Protein AF-A0A063BDP6-F1 (afdb_monomer_lite)

pLDDT: mean 80.87, std 18.68, range [40.16, 98.44]

Radius of gyration: 21.71 Å; chains: 1; bounding box: 46×45×69 Å

Foldseek 3Di:
DQAPLNVLLVVLLVLLVVQLVCCLAPVARDPVSLVSLQVSLVVNCVSVVHDDPVQQVQLQVQLVVQLVVVVVCVVVVNDPNRVSSLSSSLSSLQGPVRSVVLVVQLVVVQVVQVVLLVVLCVVVVVDVVCCVVSVSSHCVSPGSSSNSSSVSSSCSSPPDPPCVVVVCVVVVVVVVVPDVVVVVVVVVVVVVVVVVVVVVVVCVVVVND

Secondary structure (DSSP, 8-state):
---HHHHHHHHHHHHHHHHHHHHHHHS---HHHHHHHHHHHHHHHHHTT---HHHHHHHHHHHHHHHHHHHHHHHTTSS-HHHHHHHHHHHHHHHHHHHHHHHHHHHHHHHHHHHHHHHHHHHHHH-HHHHHHHGGG-GGG---HHHHHHHHHHHHHH--TTHHHHHHHHHHHHHHH--HHHHHHHHHHHHHHHHHHHHHHHHHHTT--

Structure (mmCIF, N/CA/C/O backbone):
data_AF-A0A063BDP6-F1
#
_entry.id   AF-A0A063BDP6-F1
#
loop_
_atom_site.group_PDB
_atom_site.id
_atom_site.type_symbol
_atom_site.label_atom_id
_atom_site.label_alt_id
_atom_site.label_comp_id
_atom_site.label_asym_id
_atom_site.label_entity_id
_atom_site.label_seq_id
_atom_site.pdbx_PDB_ins_code
_atom_site.Cartn_x
_atom_site.Cartn_y
_atom_site.Cartn_z
_atom_site.occupancy
_atom_site.B_iso_or_equiv
_atom_site.auth_seq_id
_atom_site.auth_comp_id
_atom_site.auth_asym_id
_atom_site.auth_atom_id
_atom_site.pdbx_PDB_model_num
ATOM 1 N N . MET A 1 1 ? -6.719 7.926 -25.968 1.00 57.56 1 MET A N 1
ATOM 2 C CA . MET A 1 1 ? -7.031 6.496 -26.188 1.00 57.56 1 MET A CA 1
ATOM 3 C C . MET A 1 1 ? -6.454 5.730 -25.011 1.00 57.56 1 MET A C 1
ATOM 5 O O . MET A 1 1 ? -5.300 5.983 -24.699 1.00 57.56 1 MET A O 1
ATOM 9 N N . VAL A 1 2 ? -7.248 4.888 -24.343 1.00 75.19 2 VAL A N 1
ATOM 10 C CA . VAL A 1 2 ? -6.795 4.062 -23.206 1.00 75.19 2 VAL A CA 1
ATOM 11 C C . VAL A 1 2 ? -5.838 2.996 -23.739 1.00 75.19 2 VAL A C 1
ATOM 13 O O . VAL A 1 2 ? -6.204 2.273 -24.669 1.00 75.19 2 VAL A O 1
ATOM 16 N N . ASN A 1 3 ? -4.621 2.926 -23.206 1.00 86.12 3 ASN A N 1
ATOM 17 C CA . ASN A 1 3 ? -3.617 1.947 -23.628 1.00 86.12 3 ASN A CA 1
ATOM 18 C C . ASN A 1 3 ? -3.572 0.742 -22.660 1.00 86.12 3 ASN A C 1
ATOM 20 O O . ASN A 1 3 ? -4.281 0.694 -21.658 1.00 86.12 3 ASN A O 1
ATOM 24 N N . MET A 1 4 ? -2.766 -0.278 -22.969 1.00 88.31 4 MET A N 1
ATOM 25 C CA . MET A 1 4 ? -2.665 -1.488 -22.137 1.00 88.31 4 MET A CA 1
ATOM 26 C C . MET A 1 4 ? -2.210 -1.189 -20.697 1.00 88.31 4 MET A C 1
ATOM 28 O O . MET A 1 4 ? -2.684 -1.840 -19.768 1.00 88.31 4 MET A O 1
ATOM 32 N N . LEU A 1 5 ? -1.331 -0.202 -20.499 1.00 88.38 5 LEU A N 1
ATOM 33 C CA . LEU A 1 5 ? -0.833 0.179 -19.174 1.00 88.38 5 LEU A CA 1
ATOM 34 C C . LEU A 1 5 ? -1.949 0.739 -18.293 1.00 88.38 5 LEU A C 1
ATOM 36 O O . LEU A 1 5 ? -2.033 0.368 -17.123 1.00 88.38 5 LEU A O 1
ATOM 40 N N . ASP A 1 6 ? -2.845 1.549 -18.860 1.00 90.19 6 ASP A N 1
ATOM 41 C CA . ASP A 1 6 ? -3.995 2.095 -18.134 1.00 90.19 6 ASP A CA 1
ATOM 42 C C . ASP A 1 6 ? -4.880 0.972 -17.569 1.00 90.19 6 ASP A C 1
ATOM 44 O O . ASP A 1 6 ? -5.294 1.021 -16.410 1.00 90.19 6 ASP A O 1
ATOM 48 N N . TRP A 1 7 ? -5.117 -0.089 -18.351 1.00 94.19 7 TRP A N 1
ATOM 49 C CA . TRP A 1 7 ? -5.888 -1.251 -17.898 1.00 94.19 7 TRP A CA 1
ATOM 50 C C . TRP A 1 7 ? -5.197 -2.018 -16.772 1.00 94.19 7 TRP A C 1
ATOM 52 O O . TRP A 1 7 ? -5.855 -2.403 -15.803 1.00 94.19 7 TRP A O 1
ATOM 62 N N . VAL A 1 8 ? -3.878 -2.217 -16.861 1.00 94.81 8 VAL A N 1
ATOM 63 C CA . VAL A 1 8 ? -3.111 -2.876 -15.790 1.00 94.81 8 VAL A CA 1
ATOM 64 C C . VAL A 1 8 ? -3.124 -2.026 -14.516 1.00 94.81 8 VAL A C 1
ATOM 66 O O . VAL A 1 8 ? -3.345 -2.561 -13.428 1.00 94.81 8 VAL A O 1
ATOM 69 N N . ASN A 1 9 ? -2.966 -0.707 -14.639 1.00 93.31 9 ASN A N 1
ATOM 70 C CA . ASN A 1 9 ? -2.986 0.224 -13.511 1.00 93.31 9 ASN A CA 1
ATOM 71 C C . ASN A 1 9 ? -4.366 0.276 -12.836 1.00 93.31 9 ASN A C 1
ATOM 73 O O . ASN A 1 9 ? -4.462 0.267 -11.604 1.00 93.31 9 ASN A O 1
ATOM 77 N N . LEU A 1 10 ? -5.449 0.263 -13.619 1.00 95.00 10 LEU A N 1
ATOM 78 C CA . LEU A 1 10 ? -6.817 0.166 -13.101 1.00 95.00 10 LEU A CA 1
ATOM 79 C C . LEU A 1 10 ? -7.059 -1.166 -12.383 1.00 95.00 10 LEU A C 1
ATOM 81 O O . LEU A 1 10 ? -7.606 -1.170 -11.279 1.00 95.00 10 LEU A O 1
ATOM 85 N N . ALA A 1 11 ? -6.604 -2.285 -12.955 1.00 97.12 11 ALA A N 1
ATOM 86 C CA . ALA A 1 11 ? -6.705 -3.594 -12.315 1.00 97.12 11 ALA A CA 1
ATOM 87 C C . ALA A 1 11 ? -5.927 -3.636 -10.987 1.00 97.12 11 ALA A C 1
ATOM 89 O O . ALA A 1 11 ? -6.466 -4.077 -9.969 1.00 97.12 11 ALA A O 1
ATOM 90 N N . ALA A 1 12 ? -4.698 -3.110 -10.965 1.00 97.50 12 ALA A N 1
ATOM 91 C CA . ALA A 1 12 ? -3.880 -3.015 -9.756 1.00 97.50 12 ALA A CA 1
ATOM 92 C C . ALA A 1 12 ? -4.557 -2.146 -8.685 1.00 97.50 12 ALA A C 1
ATOM 94 O O . ALA A 1 12 ? -4.637 -2.543 -7.521 1.00 97.50 12 ALA A O 1
ATOM 95 N N . SER A 1 13 ? -5.130 -1.010 -9.089 1.00 96.69 13 SER A N 1
ATOM 96 C CA . SER A 1 13 ? -5.903 -0.127 -8.206 1.00 96.69 13 SER A CA 1
ATOM 97 C C . SER A 1 13 ? -7.125 -0.839 -7.620 1.00 96.69 13 SER A C 1
ATOM 99 O O . SER A 1 13 ? -7.381 -0.739 -6.421 1.00 96.69 13 SER A O 1
ATOM 101 N N . GLY A 1 14 ? -7.845 -1.621 -8.429 1.00 97.19 14 GLY A N 1
ATOM 102 C CA . GLY A 1 14 ? -8.973 -2.433 -7.968 1.00 97.19 14 GLY A CA 1
ATOM 103 C C . GLY A 1 14 ? -8.564 -3.472 -6.920 1.00 97.19 14 GLY A C 1
ATOM 104 O O . GLY A 1 14 ? -9.231 -3.611 -5.892 1.00 97.19 14 GLY A O 1
ATOM 105 N N . VAL A 1 15 ? -7.429 -4.149 -7.126 1.00 98.31 15 VAL A N 1
ATOM 106 C CA . VAL A 1 15 ? -6.862 -5.091 -6.145 1.00 98.31 15 VAL A CA 1
ATOM 107 C C . VAL A 1 15 ? -6.484 -4.374 -4.846 1.00 98.31 15 VAL A C 1
ATOM 109 O O . VAL A 1 15 ? -6.805 -4.871 -3.767 1.00 98.31 15 VAL A O 1
ATOM 112 N N . LEU A 1 16 ? -5.853 -3.198 -4.928 1.00 98.19 16 LEU A N 1
ATOM 113 C CA . LEU A 1 16 ? -5.481 -2.386 -3.763 1.00 98.19 16 LEU A CA 1
ATOM 114 C C . LEU A 1 16 ? -6.708 -1.928 -2.963 1.00 98.19 16 LEU A C 1
ATOM 116 O O . LEU A 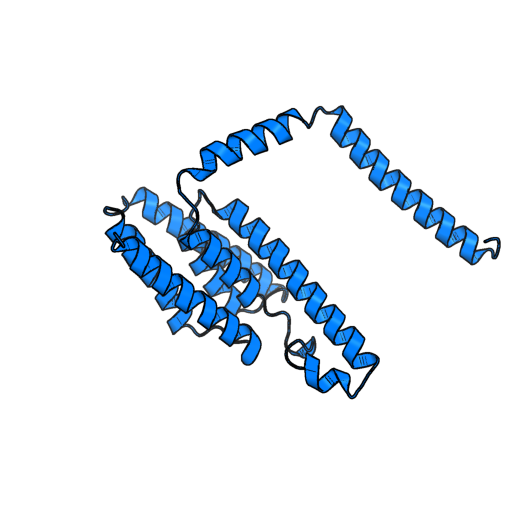1 16 ? -6.720 -2.058 -1.739 1.00 98.19 16 LEU A O 1
ATOM 120 N N . VAL A 1 17 ? -7.766 -1.468 -3.637 1.00 98.06 17 VAL A N 1
ATOM 121 C CA . VAL A 1 17 ? -9.042 -1.119 -2.989 1.00 98.06 17 VAL A CA 1
ATOM 122 C C . VAL A 1 17 ? -9.640 -2.339 -2.294 1.00 98.06 17 VAL A C 1
ATOM 124 O O . VAL A 1 17 ? -10.039 -2.260 -1.132 1.00 98.06 17 VAL A O 1
ATOM 127 N N . ALA A 1 18 ? -9.663 -3.491 -2.964 1.00 97.94 18 ALA A N 1
ATOM 128 C CA . ALA A 1 18 ? -10.196 -4.714 -2.380 1.00 97.94 18 ALA A CA 1
ATOM 129 C C . ALA A 1 18 ? -9.363 -5.193 -1.169 1.00 97.94 18 ALA A C 1
ATOM 131 O O . ALA A 1 18 ? -9.932 -5.656 -0.179 1.00 97.94 18 ALA A O 1
ATOM 132 N N . LEU A 1 19 ? -8.035 -5.025 -1.200 1.00 97.94 19 LEU A N 1
ATOM 133 C CA . LEU A 1 19 ? -7.148 -5.279 -0.059 1.00 97.94 19 LEU A CA 1
ATOM 134 C C . LEU A 1 19 ? -7.431 -4.324 1.109 1.00 97.94 19 LEU A C 1
ATOM 136 O O . LEU A 1 19 ? -7.559 -4.792 2.238 1.00 97.94 19 LEU A O 1
ATOM 140 N N . ALA A 1 20 ? -7.601 -3.023 0.850 1.00 96.56 20 ALA A N 1
ATOM 141 C CA . ALA A 1 20 ? -7.958 -2.037 1.875 1.00 96.56 20 ALA A CA 1
ATOM 142 C C . ALA A 1 20 ? -9.313 -2.359 2.529 1.00 96.56 20 ALA A C 1
ATOM 144 O O . ALA A 1 20 ? -9.452 -2.322 3.752 1.00 96.56 20 ALA A O 1
ATOM 145 N N . VAL A 1 21 ? -10.312 -2.745 1.728 1.00 96.06 21 VAL A N 1
ATOM 146 C CA . VAL A 1 21 ? -11.628 -3.173 2.230 1.00 96.06 21 VAL A CA 1
ATOM 147 C C . VAL A 1 21 ? -11.515 -4.453 3.061 1.00 96.06 21 VAL A C 1
ATOM 149 O O . VAL A 1 21 ? -12.141 -4.552 4.119 1.00 96.06 21 VAL A O 1
ATOM 152 N N . SER A 1 22 ? -10.718 -5.428 2.614 1.00 95.19 22 SER A N 1
ATOM 153 C CA . SER A 1 22 ? -10.461 -6.665 3.361 1.00 95.19 22 SER A CA 1
ATOM 154 C C . SER A 1 22 ? -9.790 -6.378 4.706 1.00 95.19 22 SER A C 1
ATOM 156 O O . SER A 1 22 ? -10.196 -6.925 5.734 1.00 95.19 22 SER A O 1
ATOM 158 N N . ASP A 1 23 ? -8.819 -5.468 4.730 1.00 94.69 23 ASP A N 1
ATOM 159 C CA . ASP A 1 23 ? -8.143 -5.060 5.957 1.00 94.69 23 ASP A CA 1
ATOM 160 C C . ASP A 1 23 ? -9.122 -4.421 6.954 1.00 94.69 23 ASP A C 1
ATOM 162 O O . ASP A 1 23 ? -9.251 -4.881 8.090 1.00 94.69 23 ASP A O 1
ATOM 166 N N . LEU A 1 24 ? -9.939 -3.464 6.503 1.00 92.19 24 LEU A N 1
ATOM 167 C CA . LEU A 1 24 ? -10.956 -2.826 7.346 1.00 92.19 24 LEU A CA 1
ATOM 168 C C . LEU A 1 24 ? -11.983 -3.822 7.905 1.00 92.19 24 LEU A C 1
ATOM 170 O O . LEU A 1 24 ? -12.330 -3.757 9.088 1.00 92.19 24 LEU A O 1
ATOM 174 N N . ARG A 1 25 ? -12.468 -4.756 7.076 1.00 92.00 25 ARG A N 1
ATOM 175 C CA . ARG A 1 25 ? -13.566 -5.668 7.446 1.00 92.00 25 ARG A CA 1
ATOM 176 C C . ARG A 1 25 ? -13.110 -6.859 8.275 1.00 92.00 25 ARG A C 1
ATOM 178 O O . ARG A 1 25 ? -13.730 -7.158 9.297 1.00 92.00 25 ARG A O 1
ATOM 185 N N . VAL A 1 26 ? -12.060 -7.547 7.834 1.00 91.94 26 VAL A N 1
ATOM 186 C CA . VAL A 1 26 ? -11.655 -8.856 8.375 1.00 91.94 26 VAL A CA 1
ATOM 187 C C . VAL A 1 26 ? -10.231 -8.884 8.921 1.00 91.94 26 VAL A C 1
ATOM 189 O O . VAL A 1 26 ? -9.838 -9.911 9.468 1.00 91.94 26 VAL A O 1
ATOM 192 N N . ARG A 1 27 ? -9.470 -7.779 8.829 1.00 89.19 27 ARG A N 1
ATOM 193 C CA . ARG A 1 27 ? -8.085 -7.672 9.338 1.00 89.19 27 ARG A CA 1
ATOM 194 C C . ARG A 1 27 ? -7.169 -8.746 8.770 1.00 89.19 27 ARG A C 1
ATOM 196 O O . ARG A 1 27 ? -6.327 -9.331 9.449 1.00 89.19 27 ARG A O 1
ATOM 203 N N . ARG A 1 28 ? -7.403 -9.062 7.499 1.00 91.62 28 ARG A N 1
ATOM 204 C CA . ARG A 1 28 ? -6.656 -10.060 6.748 1.00 91.62 28 ARG A CA 1
ATOM 205 C C . ARG A 1 28 ? -6.418 -9.533 5.351 1.00 91.62 28 ARG A C 1
ATOM 207 O O . ARG A 1 28 ? -7.332 -9.037 4.698 1.00 91.62 28 ARG A O 1
ATOM 214 N N . LEU A 1 29 ? -5.195 -9.722 4.884 1.00 94.25 29 LEU A N 1
ATOM 215 C CA . LEU A 1 29 ? -4.790 -9.457 3.511 1.00 94.25 29 LEU A CA 1
ATOM 216 C C . LEU A 1 29 ? -4.637 -10.817 2.815 1.00 94.25 29 LEU A C 1
ATOM 218 O O . LEU A 1 29 ? -3.735 -11.565 3.191 1.00 94.25 29 LEU A O 1
ATOM 222 N N . PRO A 1 30 ? -5.510 -11.221 1.876 1.00 96.25 30 PRO A N 1
ATOM 223 C CA . PRO A 1 30 ? -5.413 -12.534 1.234 1.00 96.25 30 PRO A CA 1
ATOM 224 C C . PRO A 1 30 ? -4.138 -12.680 0.392 1.00 96.25 30 PRO A C 1
ATOM 226 O O . PRO A 1 30 ? -3.806 -11.794 -0.394 1.00 96.25 30 PRO A O 1
ATOM 229 N N . ASN A 1 31 ? -3.433 -13.815 0.515 1.00 97.06 31 ASN A N 1
ATOM 230 C CA . ASN A 1 31 ? -2.190 -14.068 -0.236 1.00 97.06 31 ASN A CA 1
ATOM 231 C C . ASN A 1 31 ? -2.404 -13.961 -1.748 1.00 97.06 31 ASN A C 1
ATOM 233 O O . ASN A 1 31 ? -1.589 -13.353 -2.430 1.00 97.06 31 ASN A O 1
ATOM 237 N N . ALA A 1 32 ? -3.520 -14.500 -2.250 1.00 97.38 32 ALA A N 1
ATOM 238 C CA . ALA A 1 32 ? -3.850 -14.475 -3.671 1.00 97.38 32 ALA A CA 1
ATOM 239 C C . ALA A 1 32 ? -3.959 -13.044 -4.221 1.00 97.38 32 ALA A C 1
ATOM 241 O O . ALA A 1 32 ? -3.454 -12.762 -5.301 1.00 97.38 32 ALA A O 1
ATOM 242 N N . MET A 1 33 ? -4.552 -12.118 -3.463 1.00 97.62 33 MET A N 1
ATOM 243 C CA . MET A 1 33 ? -4.704 -10.723 -3.891 1.00 97.62 33 MET A CA 1
ATOM 244 C C . MET A 1 33 ? -3.365 -9.981 -3.887 1.00 97.62 33 MET A C 1
ATOM 246 O O . MET A 1 33 ? -3.050 -9.275 -4.840 1.00 97.62 33 MET A O 1
ATOM 250 N N . VAL A 1 34 ? -2.537 -10.191 -2.859 1.00 98.06 34 VAL A N 1
ATOM 251 C CA . VAL A 1 34 ? -1.185 -9.608 -2.811 1.00 98.06 34 VAL A CA 1
ATOM 252 C C . VAL A 1 34 ? -0.299 -10.174 -3.929 1.00 98.06 34 VAL A C 1
ATOM 254 O O . VAL A 1 34 ? 0.420 -9.423 -4.583 1.00 98.06 34 VAL A O 1
ATOM 257 N N . ALA A 1 35 ? -0.392 -11.477 -4.208 1.00 97.94 35 ALA A N 1
ATOM 258 C CA . ALA A 1 35 ? 0.305 -12.104 -5.330 1.00 97.94 35 ALA A CA 1
ATOM 259 C C . ALA A 1 35 ? -0.188 -11.564 -6.681 1.00 97.94 35 ALA A C 1
ATOM 261 O O . ALA A 1 35 ? 0.624 -11.273 -7.553 1.00 97.94 35 ALA A O 1
ATOM 262 N N . THR A 1 36 ? -1.501 -11.355 -6.833 1.00 98.25 36 THR A N 1
ATOM 263 C CA . THR A 1 36 ? -2.086 -10.738 -8.035 1.00 98.25 36 THR A CA 1
ATOM 264 C C . THR A 1 36 ? -1.510 -9.342 -8.263 1.00 98.25 36 THR A C 1
ATOM 266 O O . THR A 1 36 ? -1.119 -9.028 -9.382 1.00 98.25 36 THR A O 1
ATOM 269 N N . LEU A 1 37 ? -1.377 -8.524 -7.212 1.00 98.44 37 LEU A N 1
ATOM 270 C CA . LEU A 1 37 ? -0.749 -7.205 -7.313 1.00 98.44 37 LEU A CA 1
ATOM 271 C C . LEU A 1 37 ? 0.703 -7.291 -7.818 1.00 98.44 37 LEU A C 1
ATOM 273 O O . LEU A 1 37 ? 1.098 -6.495 -8.667 1.00 98.44 37 LEU A O 1
ATOM 277 N N . ALA A 1 38 ? 1.487 -8.259 -7.338 1.00 97.75 38 ALA A N 1
ATOM 278 C CA . ALA A 1 38 ? 2.859 -8.469 -7.808 1.00 97.75 38 ALA A CA 1
ATOM 279 C C . ALA A 1 38 ? 2.917 -8.963 -9.267 1.00 97.75 38 ALA A C 1
ATOM 281 O O . ALA A 1 38 ? 3.752 -8.502 -10.042 1.00 97.75 38 ALA A O 1
ATOM 282 N N . VAL A 1 39 ? 2.005 -9.853 -9.671 1.00 97.94 39 VAL A N 1
ATOM 283 C CA . VAL A 1 39 ? 1.886 -10.313 -11.067 1.00 97.94 39 VAL A CA 1
ATOM 284 C C . VAL A 1 39 ? 1.530 -9.150 -11.992 1.00 97.94 39 VAL A C 1
ATOM 286 O O . VAL A 1 39 ? 2.146 -8.999 -13.045 1.00 97.94 39 VAL A O 1
ATOM 289 N N . LEU A 1 40 ? 0.600 -8.282 -11.583 1.00 9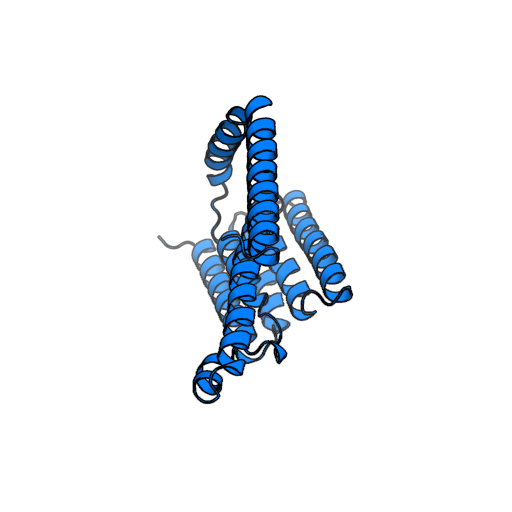7.62 40 LEU A N 1
ATOM 290 C CA . LEU A 1 40 ? 0.221 -7.096 -12.353 1.00 97.62 40 LEU A CA 1
ATOM 291 C C . LEU A 1 40 ? 1.399 -6.135 -12.568 1.00 97.62 40 LEU A C 1
ATOM 293 O O . LEU A 1 40 ? 1.480 -5.544 -13.640 1.00 97.62 40 LEU A O 1
ATOM 297 N N . TYR A 1 41 ? 2.348 -6.031 -11.628 1.00 96.25 41 TYR A N 1
ATOM 298 C CA . TYR A 1 41 ? 3.591 -5.288 -11.875 1.00 96.25 41 TYR A CA 1
ATOM 299 C C . TYR A 1 41 ? 4.403 -5.911 -13.020 1.00 96.25 41 TYR A C 1
ATOM 301 O O . TYR A 1 41 ? 4.898 -5.193 -13.883 1.00 96.25 41 TYR A O 1
ATOM 309 N N . GLY A 1 42 ? 4.509 -7.242 -13.071 1.00 94.31 42 GLY A N 1
ATOM 310 C CA . GLY A 1 42 ? 5.177 -7.936 -14.175 1.00 94.31 42 GLY A CA 1
ATOM 311 C C . GLY A 1 42 ? 4.524 -7.639 -15.529 1.00 94.31 42 GLY A C 1
ATOM 312 O O . GLY A 1 42 ? 5.222 -7.340 -16.497 1.00 94.31 42 GLY A O 1
ATOM 313 N N . LEU A 1 43 ? 3.186 -7.638 -15.584 1.00 94.81 43 LEU A N 1
ATOM 314 C CA . LEU A 1 43 ? 2.439 -7.249 -16.785 1.00 94.81 43 LEU A CA 1
ATOM 315 C C . LEU A 1 43 ? 2.668 -5.776 -17.144 1.00 94.81 43 LEU A C 1
ATOM 317 O O . LEU A 1 43 ? 2.846 -5.466 -18.320 1.00 94.81 43 LEU A O 1
ATOM 321 N N . HIS A 1 44 ? 2.699 -4.882 -16.152 1.00 93.31 44 HIS A N 1
ATOM 322 C CA . HIS A 1 44 ? 3.001 -3.464 -16.346 1.00 93.31 44 HIS A CA 1
ATOM 323 C C . HIS A 1 44 ? 4.409 -3.279 -16.934 1.00 93.31 44 HIS A C 1
ATOM 325 O O . HIS A 1 44 ? 4.569 -2.629 -17.963 1.00 93.31 44 HIS A O 1
ATOM 331 N N . ALA A 1 45 ? 5.426 -3.906 -16.338 1.00 92.06 45 ALA A N 1
ATOM 332 C CA . ALA A 1 45 ? 6.814 -3.825 -16.793 1.00 92.06 45 ALA A CA 1
ATOM 333 C C . ALA A 1 45 ? 7.014 -4.411 -18.202 1.00 92.06 45 ALA A C 1
ATOM 335 O O . ALA A 1 45 ? 7.837 -3.911 -18.971 1.00 92.06 45 ALA A O 1
ATOM 336 N N . PHE A 1 46 ? 6.257 -5.453 -18.555 1.00 90.88 46 PHE A N 1
ATOM 337 C CA . PHE A 1 46 ? 6.236 -6.003 -19.908 1.00 90.88 46 PHE A CA 1
ATOM 338 C C . PHE A 1 46 ? 5.575 -5.036 -20.901 1.00 90.88 46 PHE A C 1
ATOM 340 O O . PHE A 1 46 ? 6.174 -4.695 -21.920 1.00 90.88 46 PHE A O 1
ATOM 347 N N . ALA A 1 47 ? 4.378 -4.537 -20.578 1.00 89.38 47 ALA A N 1
ATOM 348 C CA . ALA A 1 47 ? 3.624 -3.608 -21.422 1.00 89.38 47 ALA A CA 1
ATOM 349 C C . ALA A 1 47 ? 4.334 -2.256 -21.621 1.00 89.38 47 ALA A C 1
ATOM 351 O O . ALA A 1 47 ? 4.142 -1.612 -22.649 1.00 89.38 47 ALA A O 1
ATOM 352 N N . ALA A 1 48 ? 5.192 -1.849 -20.681 1.00 87.25 48 ALA A N 1
ATOM 353 C CA . ALA A 1 48 ? 6.010 -0.638 -20.761 1.00 87.25 48 ALA A CA 1
ATOM 354 C C . ALA A 1 48 ? 7.212 -0.751 -21.728 1.00 87.25 48 ALA A C 1
ATOM 356 O O . ALA A 1 48 ? 8.076 0.123 -21.734 1.00 87.25 48 ALA A O 1
ATOM 357 N N . GLY A 1 49 ? 7.283 -1.810 -22.544 1.00 82.06 49 GLY A N 1
ATOM 358 C CA . GLY A 1 49 ? 8.357 -2.031 -23.519 1.00 82.06 49 GLY A CA 1
ATOM 359 C C . GLY A 1 49 ? 9.427 -3.025 -23.065 1.00 82.06 49 GLY A C 1
ATOM 360 O O . GLY A 1 49 ? 10.502 -3.062 -23.654 1.00 82.06 49 GLY A O 1
ATOM 361 N N . GLY A 1 50 ? 9.133 -3.833 -22.039 1.00 73.00 50 GLY A N 1
ATOM 362 C CA . GLY A 1 50 ? 10.049 -4.828 -21.490 1.00 73.00 50 GLY A CA 1
ATOM 363 C C . GLY A 1 50 ? 11.170 -4.187 -20.675 1.00 73.00 50 GLY A C 1
ATOM 364 O O . GLY A 1 50 ? 12.203 -3.784 -21.206 1.00 73.00 50 GLY A O 1
ATOM 365 N N . ALA A 1 51 ? 10.989 -4.111 -19.355 1.00 74.75 51 ALA A N 1
ATOM 366 C CA . ALA A 1 51 ? 12.051 -3.655 -18.464 1.00 74.75 51 ALA A CA 1
ATOM 367 C C . ALA A 1 51 ? 13.308 -4.533 -18.616 1.00 74.75 51 ALA A C 1
ATOM 369 O O . ALA A 1 51 ? 13.238 -5.761 -18.554 1.00 74.75 51 ALA A O 1
ATOM 370 N N . ASN A 1 52 ? 14.474 -3.902 -18.782 1.00 86.75 52 ASN A N 1
ATOM 371 C CA . ASN A 1 52 ? 15.742 -4.627 -18.786 1.00 86.75 52 ASN A CA 1
ATOM 372 C C . ASN A 1 52 ? 15.978 -5.329 -17.429 1.00 86.75 52 ASN A C 1
ATOM 374 O O . ASN A 1 52 ? 15.407 -4.953 -16.398 1.00 86.75 52 ASN A O 1
ATOM 378 N N . ALA A 1 53 ? 16.842 -6.350 -17.421 1.00 88.44 53 ALA A N 1
ATOM 379 C CA . ALA A 1 53 ? 17.106 -7.156 -16.226 1.00 88.44 53 ALA A CA 1
ATOM 380 C C . ALA A 1 53 ? 17.566 -6.310 -15.023 1.00 88.44 53 ALA A C 1
ATOM 382 O O . ALA A 1 53 ? 17.186 -6.590 -13.887 1.00 88.44 53 ALA A O 1
ATOM 383 N N . HIS A 1 54 ? 18.326 -5.240 -15.273 1.00 87.38 54 HIS A N 1
ATOM 384 C CA . HIS A 1 54 ? 18.786 -4.325 -14.234 1.00 87.38 54 HIS A CA 1
ATOM 385 C C . HIS A 1 54 ? 17.614 -3.601 -13.549 1.00 87.38 54 HIS A C 1
ATOM 387 O O . HIS A 1 54 ? 17.504 -3.641 -12.324 1.00 87.38 54 HIS A O 1
ATOM 393 N N . THR A 1 55 ? 16.693 -3.007 -14.310 1.00 88.62 55 THR A N 1
ATOM 394 C CA . THR A 1 55 ? 15.499 -2.336 -13.775 1.00 88.62 55 THR A CA 1
ATOM 395 C C . THR A 1 55 ? 14.637 -3.305 -12.973 1.00 88.62 55 THR A C 1
ATOM 397 O O . THR A 1 55 ? 14.259 -2.996 -11.843 1.00 88.62 55 THR A O 1
ATOM 400 N N . LEU A 1 56 ? 14.385 -4.506 -13.503 1.00 91.19 56 LEU A N 1
ATOM 401 C CA . LEU A 1 56 ? 13.591 -5.509 -12.794 1.00 91.19 56 LEU A CA 1
ATOM 402 C C . LEU A 1 56 ? 14.258 -5.928 -11.473 1.00 91.19 56 LEU A C 1
ATOM 404 O O . LEU A 1 56 ? 13.590 -6.023 -10.443 1.00 91.19 56 LEU A O 1
ATOM 408 N N . SER A 1 57 ? 15.584 -6.110 -11.482 1.00 93.44 57 SER A N 1
ATOM 409 C CA . SER A 1 57 ? 16.352 -6.450 -10.280 1.00 93.44 57 SER A CA 1
ATOM 410 C C . SER A 1 57 ? 16.325 -5.337 -9.227 1.00 93.44 57 SER A C 1
ATOM 412 O O . SER A 1 57 ? 16.209 -5.629 -8.039 1.00 93.44 57 SER A O 1
ATOM 414 N N . ALA A 1 58 ? 16.338 -4.066 -9.641 1.00 93.31 58 ALA A N 1
ATOM 415 C CA . ALA A 1 58 ? 16.261 -2.930 -8.727 1.00 93.31 58 ALA A CA 1
ATOM 416 C C . ALA A 1 58 ? 14.883 -2.833 -8.048 1.00 93.31 58 ALA A C 1
ATOM 418 O O . ALA A 1 58 ? 14.798 -2.591 -6.844 1.00 93.31 58 ALA A O 1
ATOM 419 N N . HIS A 1 59 ? 13.799 -3.075 -8.789 1.00 94.94 59 HIS A N 1
ATOM 420 C CA . HIS A 1 59 ? 12.453 -3.142 -8.213 1.00 94.94 59 HIS A CA 1
ATOM 421 C C . HIS A 1 59 ? 12.289 -4.346 -7.277 1.00 94.94 59 HIS A C 1
ATOM 423 O O . HIS A 1 59 ? 11.742 -4.208 -6.181 1.00 94.94 59 HIS A O 1
ATOM 429 N N . ALA A 1 60 ? 12.821 -5.511 -7.657 1.00 96.75 60 ALA A N 1
ATOM 430 C CA . ALA A 1 60 ? 12.835 -6.688 -6.792 1.00 96.75 60 ALA A CA 1
ATOM 431 C C . ALA A 1 60 ? 13.642 -6.444 -5.503 1.00 96.75 60 ALA A C 1
ATOM 433 O O . ALA A 1 60 ? 13.190 -6.811 -4.419 1.00 96.75 60 ALA A O 1
ATOM 434 N N . ALA A 1 61 ? 14.791 -5.767 -5.590 1.00 97.06 61 ALA A N 1
ATOM 435 C CA . ALA A 1 61 ? 15.585 -5.386 -4.424 1.00 97.06 61 ALA A CA 1
ATOM 436 C C . ALA A 1 61 ? 14.800 -4.461 -3.481 1.00 97.06 61 ALA A C 1
ATOM 438 O O . ALA A 1 61 ? 14.824 -4.669 -2.268 1.00 97.06 61 ALA A O 1
ATOM 439 N N . MET A 1 62 ? 14.041 -3.499 -4.020 1.00 97.38 62 MET A N 1
ATOM 440 C CA . MET A 1 62 ? 13.168 -2.647 -3.205 1.00 97.38 62 MET A CA 1
ATOM 441 C C . MET A 1 62 ? 12.038 -3.423 -2.532 1.00 97.38 62 MET A C 1
ATOM 443 O O . MET A 1 62 ? 11.757 -3.188 -1.355 1.00 97.38 62 MET A O 1
ATOM 447 N N . ALA A 1 63 ? 11.428 -4.376 -3.238 1.00 98.12 63 ALA A N 1
ATOM 448 C CA . ALA A 1 63 ? 10.420 -5.268 -2.672 1.00 98.12 63 ALA A CA 1
ATOM 449 C C . ALA A 1 63 ? 10.983 -6.081 -1.494 1.00 98.12 63 ALA A C 1
ATOM 451 O O . ALA A 1 63 ? 10.365 -6.146 -0.430 1.00 98.12 63 ALA A O 1
ATOM 452 N N . VAL A 1 64 ? 12.180 -6.655 -1.661 1.00 98.44 64 VAL A N 1
ATOM 453 C CA . VAL A 1 64 ? 12.871 -7.420 -0.612 1.00 98.44 64 VAL A CA 1
ATOM 454 C C . VAL A 1 64 ? 13.238 -6.523 0.567 1.00 98.44 64 VAL A C 1
ATOM 456 O O . VAL A 1 64 ? 12.928 -6.874 1.701 1.00 98.44 64 VAL A O 1
ATOM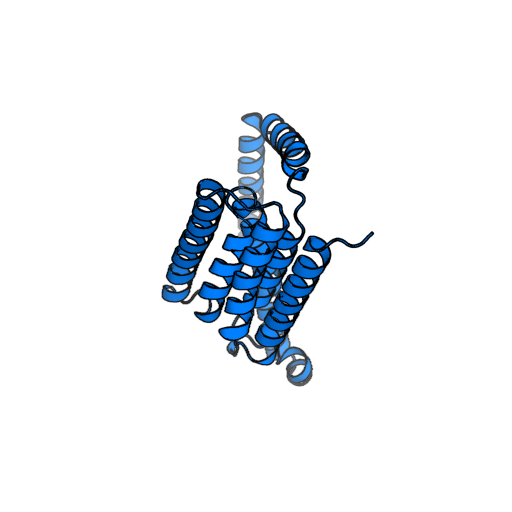 459 N N . ALA A 1 65 ? 13.839 -5.355 0.328 1.00 97.62 65 ALA A N 1
ATOM 460 C CA . ALA A 1 65 ? 14.230 -4.427 1.388 1.00 97.62 65 ALA A CA 1
ATOM 461 C C . ALA A 1 65 ? 13.024 -3.973 2.225 1.00 97.62 65 ALA A C 1
ATOM 463 O O . ALA A 1 65 ? 13.063 -4.024 3.456 1.00 97.62 65 ALA A O 1
ATOM 464 N N . ALA A 1 66 ? 11.923 -3.598 1.567 1.00 97.50 66 ALA A N 1
ATOM 465 C CA . ALA A 1 66 ? 10.694 -3.217 2.252 1.00 97.50 66 ALA A CA 1
ATOM 466 C C . ALA A 1 66 ? 10.052 -4.394 2.996 1.00 97.50 66 ALA A C 1
ATOM 468 O O . ALA A 1 66 ? 9.597 -4.224 4.126 1.00 97.50 66 ALA A O 1
ATOM 469 N N . GLY A 1 67 ? 10.054 -5.589 2.398 1.00 97.62 67 GLY A N 1
ATOM 470 C CA . GLY A 1 67 ? 9.580 -6.812 3.041 1.00 97.62 67 GLY A CA 1
ATOM 471 C C . GLY A 1 67 ? 10.391 -7.169 4.288 1.00 97.62 67 GLY A C 1
ATOM 472 O O . GLY A 1 67 ? 9.806 -7.497 5.315 1.00 97.62 67 GLY A O 1
ATOM 473 N N . VAL A 1 68 ? 11.721 -7.047 4.243 1.00 98.00 68 VAL A N 1
ATOM 474 C CA . VAL A 1 68 ? 12.599 -7.272 5.403 1.00 98.00 68 VAL A CA 1
ATOM 475 C C . VAL A 1 68 ? 12.313 -6.251 6.499 1.00 98.00 68 VAL A C 1
ATOM 477 O O . VAL A 1 68 ? 12.101 -6.645 7.644 1.00 98.00 68 VAL A O 1
ATOM 480 N N . LEU A 1 69 ? 12.244 -4.960 6.161 1.00 94.25 69 LEU A N 1
ATOM 481 C CA . LEU A 1 69 ? 11.927 -3.916 7.135 1.00 94.25 69 LEU A CA 1
ATOM 482 C C . LEU A 1 69 ? 10.558 -4.158 7.782 1.00 94.25 69 LEU A C 1
ATOM 484 O O . LEU A 1 69 ? 10.445 -4.169 9.005 1.00 94.25 69 LEU A O 1
ATOM 488 N N . ALA A 1 70 ? 9.530 -4.432 6.979 1.00 94.50 70 ALA A N 1
ATOM 489 C CA . ALA A 1 70 ? 8.199 -4.745 7.482 1.00 94.50 70 ALA A CA 1
ATOM 490 C C . ALA A 1 70 ? 8.194 -6.027 8.336 1.00 94.50 70 ALA A C 1
ATOM 492 O O . ALA A 1 70 ? 7.550 -6.067 9.381 1.00 94.50 70 ALA A O 1
ATOM 493 N N . ALA A 1 71 ? 8.950 -7.063 7.963 1.00 95.88 71 ALA A N 1
ATOM 494 C CA . ALA A 1 71 ? 9.077 -8.283 8.760 1.00 95.88 71 ALA A CA 1
ATOM 495 C C . ALA A 1 71 ? 9.740 -8.024 10.123 1.00 95.88 71 ALA A C 1
ATOM 497 O O . ALA A 1 71 ? 9.337 -8.630 11.117 1.00 95.88 71 ALA A O 1
ATOM 498 N N . LEU A 1 72 ? 10.724 -7.120 10.190 1.00 94.56 72 LEU A N 1
ATOM 499 C CA . LEU A 1 72 ? 11.321 -6.680 11.454 1.00 94.56 72 LEU A CA 1
ATOM 500 C C . LEU A 1 72 ? 10.286 -5.950 12.318 1.00 94.56 72 LEU A C 1
ATOM 502 O O . LEU A 1 72 ? 10.123 -6.295 13.485 1.00 94.56 72 LEU A O 1
ATOM 506 N N . LEU A 1 73 ? 9.522 -5.022 11.738 1.00 86.94 73 LEU A N 1
ATOM 507 C CA . LEU A 1 73 ? 8.439 -4.326 12.444 1.00 86.94 73 LEU A CA 1
ATOM 508 C C . LEU A 1 73 ? 7.350 -5.293 12.940 1.00 86.94 73 LEU A C 1
ATOM 510 O O . LEU A 1 73 ? 6.854 -5.146 14.056 1.00 86.94 73 LEU A O 1
ATOM 514 N N . ALA A 1 74 ? 7.013 -6.316 12.151 1.00 88.94 74 ALA A N 1
ATOM 515 C CA . ALA A 1 74 ? 6.062 -7.352 12.545 1.00 88.94 74 ALA A CA 1
ATOM 516 C C . ALA A 1 74 ? 6.602 -8.221 13.691 1.00 88.94 74 ALA A C 1
ATOM 518 O O . ALA A 1 74 ? 5.859 -8.562 14.609 1.00 88.94 74 ALA A O 1
ATOM 519 N N . ARG A 1 75 ? 7.906 -8.531 13.690 1.00 88.94 75 ARG A N 1
ATOM 520 C CA . ARG A 1 75 ? 8.574 -9.225 14.805 1.00 88.94 75 ARG A CA 1
ATOM 521 C C . ARG A 1 75 ? 8.596 -8.405 16.094 1.00 88.94 75 ARG A C 1
ATOM 523 O O . ARG A 1 75 ? 8.527 -8.991 17.167 1.00 88.94 75 ARG A O 1
ATOM 530 N N . LEU A 1 76 ? 8.661 -7.079 15.988 1.00 84.56 76 LEU A N 1
ATOM 531 C CA . LEU A 1 76 ? 8.536 -6.156 17.122 1.00 84.56 76 LEU A CA 1
ATOM 532 C C . LEU A 1 76 ? 7.079 -5.959 17.581 1.00 84.56 76 LEU A C 1
ATOM 534 O O . LEU A 1 76 ? 6.839 -5.257 18.560 1.00 84.56 76 LEU A O 1
ATOM 538 N N . GLY A 1 77 ? 6.103 -6.554 16.885 1.00 79.25 77 GLY A N 1
ATOM 539 C CA . GLY A 1 77 ? 4.678 -6.428 17.194 1.00 79.25 77 GLY A CA 1
ATOM 540 C C . GLY A 1 77 ? 4.054 -5.093 16.780 1.00 79.25 77 GLY A C 1
ATOM 541 O O . GLY A 1 77 ? 2.959 -4.776 17.235 1.00 79.25 77 GLY A O 1
ATOM 542 N N . TRP A 1 78 ? 4.732 -4.295 15.945 1.00 77.94 78 TRP A N 1
ATOM 543 C CA . TRP A 1 78 ? 4.254 -2.962 15.550 1.00 77.94 78 TRP A CA 1
ATOM 544 C C . TRP A 1 78 ? 3.264 -3.008 14.386 1.00 77.94 78 TRP A C 1
ATOM 546 O O . TRP A 1 78 ? 2.372 -2.168 14.311 1.00 77.94 78 TRP A O 1
ATOM 556 N N . ILE A 1 79 ? 3.410 -3.981 13.483 1.00 84.50 79 ILE A N 1
ATOM 557 C CA . ILE A 1 79 ? 2.514 -4.187 12.336 1.00 84.50 79 ILE A CA 1
ATOM 558 C C . ILE A 1 79 ? 2.101 -5.658 12.229 1.00 84.50 79 ILE A C 1
ATOM 560 O O . ILE A 1 79 ? 2.745 -6.538 12.807 1.00 84.50 79 ILE A O 1
ATOM 564 N N . ALA A 1 80 ? 1.044 -5.952 11.470 1.00 86.38 80 ALA A N 1
ATOM 565 C CA . ALA A 1 80 ? 0.591 -7.324 11.286 1.00 86.38 80 ALA A CA 1
ATOM 566 C C . ALA A 1 80 ? 1.461 -8.069 10.259 1.00 86.38 80 ALA A C 1
ATOM 568 O O . ALA A 1 80 ? 1.950 -7.502 9.284 1.00 86.38 80 ALA A O 1
ATOM 569 N N . GLY A 1 81 ? 1.584 -9.394 10.400 1.00 84.12 81 GLY A N 1
ATOM 570 C CA . GLY A 1 81 ? 2.321 -10.219 9.429 1.00 84.12 81 GLY A CA 1
ATOM 571 C C . GLY A 1 81 ? 1.754 -10.147 8.000 1.00 84.12 81 GLY A C 1
ATOM 572 O O . GLY A 1 81 ? 2.484 -10.312 7.026 1.00 84.12 81 GLY A O 1
ATOM 573 N N . GLY A 1 82 ? 0.456 -9.853 7.857 1.00 86.94 82 GLY A N 1
ATOM 574 C CA . GLY A 1 82 ? -0.170 -9.608 6.557 1.00 86.94 82 GLY A CA 1
ATOM 575 C C . GLY A 1 82 ? 0.357 -8.356 5.850 1.00 86.94 82 GLY A C 1
ATOM 576 O O . GLY A 1 82 ? 0.426 -8.354 4.621 1.00 86.94 82 GLY A O 1
ATOM 577 N N . ASP A 1 83 ? 0.763 -7.335 6.603 1.00 92.56 83 ASP A N 1
ATOM 578 C CA . ASP A 1 83 ? 1.250 -6.060 6.068 1.00 92.56 83 ASP A CA 1
ATOM 579 C C . ASP A 1 83 ? 2.623 -6.226 5.414 1.00 92.56 83 ASP A C 1
ATOM 581 O O . ASP A 1 83 ? 2.932 -5.554 4.436 1.00 92.56 83 ASP A O 1
ATOM 585 N N . VAL A 1 84 ? 3.417 -7.196 5.883 1.00 96.75 84 VAL A N 1
ATOM 586 C CA . VAL A 1 84 ? 4.759 -7.508 5.368 1.00 96.75 84 VAL A CA 1
ATOM 587 C C . VAL A 1 84 ? 4.739 -7.823 3.875 1.00 96.75 84 VAL A C 1
ATOM 589 O O . VAL A 1 84 ? 5.490 -7.243 3.091 1.00 96.75 84 VAL A O 1
ATOM 592 N N . LYS A 1 85 ? 3.852 -8.731 3.461 1.00 97.19 85 LYS A N 1
ATOM 593 C CA . LYS A 1 85 ? 3.733 -9.123 2.050 1.00 97.19 85 LYS A CA 1
ATOM 594 C C . LYS A 1 85 ? 3.165 -7.997 1.187 1.00 97.19 85 LYS A C 1
ATOM 596 O O . LYS A 1 85 ? 3.560 -7.869 0.032 1.00 97.19 85 LYS A O 1
ATOM 601 N N . LEU A 1 86 ? 2.254 -7.184 1.730 1.00 98.00 86 LEU A N 1
ATOM 602 C CA . LEU A 1 86 ? 1.691 -6.060 0.989 1.00 98.00 86 LEU A CA 1
ATOM 603 C C . LEU A 1 86 ? 2.728 -4.949 0.824 1.00 98.00 86 LEU A C 1
ATOM 605 O O . LEU A 1 86 ? 2.845 -4.417 -0.272 1.00 98.00 86 LEU A O 1
ATOM 609 N N . ALA A 1 87 ? 3.532 -4.664 1.850 1.00 98.19 87 ALA A N 1
ATOM 610 C CA . ALA A 1 87 ? 4.671 -3.760 1.742 1.00 98.19 87 ALA A CA 1
ATOM 611 C C . ALA A 1 87 ? 5.624 -4.222 0.634 1.00 98.19 87 ALA A C 1
ATOM 613 O O . ALA A 1 87 ? 5.903 -3.453 -0.279 1.00 98.19 87 ALA A O 1
ATOM 614 N N . ALA A 1 88 ? 6.035 -5.493 0.625 1.00 98.38 88 ALA A N 1
ATOM 615 C CA . ALA A 1 88 ? 6.884 -6.012 -0.448 1.00 98.38 88 ALA A CA 1
ATOM 616 C C . ALA A 1 88 ? 6.274 -5.783 -1.848 1.00 98.38 88 ALA A C 1
ATOM 618 O O . ALA A 1 88 ? 6.954 -5.278 -2.739 1.00 98.38 88 ALA A O 1
ATOM 619 N N . ALA A 1 89 ? 4.982 -6.075 -2.035 1.00 98.25 89 ALA A N 1
ATOM 620 C CA . ALA A 1 89 ? 4.301 -5.849 -3.311 1.00 98.25 89 ALA A CA 1
ATOM 621 C C . ALA A 1 89 ? 4.192 -4.356 -3.677 1.00 98.25 89 ALA A C 1
ATOM 623 O O . ALA A 1 89 ? 4.430 -3.989 -4.821 1.00 98.25 89 ALA A O 1
ATOM 624 N N . VAL A 1 90 ? 3.886 -3.475 -2.725 1.00 98.31 90 VAL A N 1
ATOM 625 C CA . VAL A 1 90 ? 3.811 -2.020 -2.952 1.00 98.31 90 VAL A CA 1
ATOM 626 C C . VAL A 1 90 ? 5.172 -1.449 -3.352 1.00 98.31 90 VAL A C 1
ATOM 628 O O . VAL A 1 90 ? 5.258 -0.645 -4.278 1.00 98.31 90 VAL A O 1
ATOM 631 N N . PHE A 1 91 ? 6.250 -1.888 -2.704 1.00 98.00 91 PHE A N 1
ATOM 632 C CA . PHE A 1 91 ? 7.599 -1.405 -3.000 1.00 98.00 91 PHE A CA 1
ATOM 633 C C . PHE A 1 91 ? 8.219 -2.034 -4.251 1.00 98.00 91 PHE A C 1
ATOM 635 O O . PHE A 1 91 ? 9.098 -1.419 -4.855 1.00 98.00 91 PHE A O 1
ATOM 642 N N . LEU A 1 92 ? 7.706 -3.186 -4.701 1.00 97.56 92 LEU A N 1
ATOM 643 C CA . LEU A 1 92 ? 7.951 -3.691 -6.054 1.00 97.56 92 LEU A CA 1
ATOM 644 C C . LEU A 1 92 ? 7.442 -2.695 -7.107 1.00 97.56 92 LEU A C 1
ATOM 646 O O . LEU A 1 92 ? 8.170 -2.364 -8.040 1.00 97.56 92 LEU A O 1
ATOM 650 N N . TRP A 1 93 ? 6.221 -2.178 -6.930 1.00 96.88 93 TRP A N 1
ATOM 651 C CA . TRP A 1 93 ? 5.647 -1.157 -7.812 1.00 96.88 93 TRP A CA 1
ATOM 652 C C . TRP A 1 93 ? 6.384 0.179 -7.709 1.00 96.88 93 TRP A C 1
ATOM 654 O O . TRP A 1 93 ? 6.722 0.769 -8.731 1.00 96.88 93 TRP A O 1
ATOM 664 N N . ALA A 1 94 ? 6.682 0.636 -6.489 1.00 94.75 94 ALA A N 1
ATOM 665 C CA . ALA A 1 94 ? 7.351 1.919 -6.272 1.00 94.75 94 ALA A CA 1
ATOM 666 C C . ALA A 1 94 ? 8.742 1.971 -6.925 1.00 94.75 94 ALA A C 1
ATOM 668 O O . ALA A 1 94 ? 9.140 3.002 -7.479 1.00 94.75 94 ALA A O 1
ATOM 669 N N . GLY A 1 95 ? 9.486 0.861 -6.850 1.00 92.88 95 GLY A N 1
ATOM 670 C CA . GLY A 1 95 ? 10.869 0.804 -7.302 1.00 92.88 95 GLY A CA 1
ATOM 671 C C . GLY A 1 95 ? 11.783 1.776 -6.543 1.00 92.88 95 GLY A C 1
ATOM 672 O O . GLY A 1 95 ? 11.355 2.462 -5.611 1.00 92.88 95 GLY A O 1
ATOM 673 N N . PRO A 1 96 ? 13.071 1.852 -6.914 1.00 89.94 96 PRO A N 1
ATOM 674 C CA . PRO A 1 96 ? 14.044 2.696 -6.211 1.00 89.94 96 PRO A CA 1
ATOM 675 C C . PRO A 1 96 ? 13.704 4.188 -6.316 1.00 89.94 96 PRO A C 1
ATOM 677 O O . PRO A 1 96 ? 13.946 4.952 -5.386 1.00 89.94 96 PRO A O 1
ATOM 680 N N . THR A 1 97 ? 13.097 4.588 -7.432 1.00 87.25 97 THR A N 1
ATOM 681 C CA . THR A 1 97 ? 12.741 5.974 -7.740 1.00 87.25 97 THR A CA 1
ATOM 682 C C . THR A 1 97 ? 11.681 6.519 -6.781 1.00 87.25 97 THR A C 1
ATOM 684 O O . THR A 1 97 ? 11.827 7.632 -6.284 1.00 87.25 97 THR A O 1
ATOM 687 N N . HIS A 1 98 ? 10.639 5.741 -6.464 1.00 87.56 98 HIS A N 1
ATOM 688 C CA . HIS A 1 98 ? 9.496 6.226 -5.676 1.00 87.56 98 HIS A CA 1
ATOM 689 C C . HIS A 1 98 ? 9.412 5.630 -4.272 1.00 87.56 98 HIS A C 1
ATOM 691 O O . HIS A 1 98 ? 8.508 5.987 -3.519 1.00 87.56 98 HIS A O 1
ATOM 697 N N . ALA A 1 99 ? 10.359 4.776 -3.875 1.00 88.69 99 ALA A N 1
ATOM 698 C CA . ALA A 1 99 ? 10.350 4.152 -2.558 1.00 88.69 99 ALA A CA 1
ATOM 699 C C . ALA A 1 99 ? 10.268 5.175 -1.414 1.00 88.69 99 ALA A C 1
ATOM 701 O O . ALA A 1 99 ? 9.404 5.063 -0.551 1.00 88.69 99 ALA A O 1
ATOM 702 N N . MET A 1 100 ? 11.124 6.199 -1.397 1.00 89.50 100 MET A N 1
ATOM 703 C CA . MET A 1 100 ? 11.117 7.157 -0.286 1.00 89.50 100 MET A CA 1
ATOM 704 C C . MET A 1 100 ? 9.804 7.969 -0.203 1.00 89.50 100 MET A C 1
ATOM 706 O O . MET A 1 100 ? 9.202 7.991 0.872 1.00 89.50 100 MET A O 1
ATOM 710 N N . PRO A 1 101 ? 9.287 8.570 -1.297 1.00 86.75 101 PRO A N 1
ATOM 711 C CA . PRO A 1 101 ? 7.966 9.206 -1.283 1.00 86.75 101 PRO A CA 1
ATOM 712 C C . PRO A 1 101 ? 6.833 8.274 -0.834 1.00 86.75 101 PRO A C 1
ATOM 714 O O . PRO A 1 101 ? 5.982 8.679 -0.041 1.00 86.75 101 PRO A O 1
ATOM 717 N N . VAL A 1 102 ? 6.837 7.019 -1.296 1.00 89.25 102 VAL A N 1
ATOM 718 C CA . VAL A 1 102 ? 5.822 6.026 -0.921 1.00 89.25 102 VAL A CA 1
ATOM 719 C C . VAL A 1 102 ? 5.919 5.676 0.564 1.00 89.25 102 VAL A C 1
ATOM 721 O O . VAL A 1 102 ? 4.887 5.630 1.226 1.00 89.25 102 VAL A O 1
ATOM 724 N N . TRP A 1 103 ? 7.123 5.517 1.127 1.00 89.25 103 TRP A N 1
ATOM 725 C CA . TRP A 1 103 ? 7.307 5.334 2.573 1.00 89.25 103 TRP A CA 1
ATOM 726 C C . TRP A 1 103 ? 6.723 6.494 3.372 1.00 89.25 103 TRP A C 1
ATOM 728 O O . TRP A 1 103 ? 5.946 6.258 4.292 1.00 89.25 103 TRP A O 1
ATOM 738 N N . VAL A 1 104 ? 7.042 7.736 2.996 1.00 89.06 104 VAL A N 1
ATOM 739 C CA . VAL A 1 104 ? 6.519 8.931 3.677 1.00 89.06 104 VAL A CA 1
ATOM 740 C C . VAL A 1 104 ? 4.991 8.960 3.629 1.00 89.06 104 VAL A C 1
ATOM 742 O O . VAL A 1 104 ? 4.349 9.195 4.654 1.00 89.06 104 VAL A O 1
ATOM 745 N N . LEU A 1 105 ? 4.401 8.669 2.467 1.00 88.94 105 LEU A N 1
ATOM 746 C CA . LEU A 1 105 ? 2.950 8.631 2.302 1.00 88.94 105 LEU A CA 1
ATOM 747 C C . LEU A 1 105 ? 2.304 7.526 3.151 1.00 88.94 105 LEU A C 1
ATOM 749 O O . LEU A 1 105 ? 1.336 7.789 3.864 1.00 88.94 105 LEU A O 1
ATOM 753 N N . VAL A 1 106 ? 2.856 6.310 3.120 1.00 92.50 106 VAL A N 1
ATOM 754 C CA . VAL A 1 106 ? 2.385 5.178 3.934 1.00 92.50 106 VAL A CA 1
ATOM 755 C C . VAL A 1 106 ? 2.488 5.508 5.421 1.00 92.50 106 VAL A C 1
ATOM 757 O O . VAL A 1 106 ? 1.533 5.274 6.158 1.00 92.50 106 VAL A O 1
ATOM 760 N N . SER A 1 107 ? 3.600 6.088 5.875 1.00 88.38 107 SER A N 1
ATOM 761 C CA . SER A 1 107 ? 3.784 6.491 7.272 1.00 88.38 107 SER A CA 1
ATOM 762 C C . SER A 1 107 ? 2.786 7.567 7.693 1.00 88.38 107 SER A C 1
ATOM 764 O O . SER A 1 107 ? 2.196 7.457 8.766 1.00 88.38 107 SER A O 1
ATOM 766 N N . PHE A 1 108 ? 2.550 8.576 6.850 1.00 91.50 108 PHE A N 1
ATOM 767 C CA . PHE A 1 108 ? 1.592 9.642 7.141 1.00 91.50 108 PHE A CA 1
ATOM 768 C C . PHE A 1 108 ? 0.153 9.117 7.216 1.00 91.50 108 PHE A C 1
ATOM 770 O O . PHE A 1 108 ? -0.551 9.377 8.192 1.00 91.50 108 PHE A O 1
ATOM 777 N N . ILE A 1 109 ? -0.279 8.322 6.232 1.00 91.12 109 ILE A N 1
ATOM 778 C CA . ILE A 1 109 ? -1.624 7.729 6.239 1.00 91.12 109 ILE A CA 1
ATOM 779 C C . ILE A 1 109 ? -1.762 6.751 7.409 1.00 91.12 109 ILE A C 1
ATOM 781 O O . ILE A 1 109 ? -2.771 6.774 8.110 1.00 91.12 109 ILE A O 1
ATOM 785 N N . GLY A 1 110 ? -0.738 5.936 7.675 1.00 89.31 110 GLY A N 1
ATOM 786 C CA . GLY A 1 110 ? -0.704 5.022 8.816 1.00 89.31 110 GLY A CA 1
ATOM 787 C C . GLY A 1 110 ? -0.819 5.751 10.154 1.00 89.31 110 GLY A C 1
ATOM 788 O O . GLY A 1 110 ? -1.547 5.297 11.034 1.00 89.31 110 GLY A O 1
ATOM 789 N N . PHE A 1 111 ? -0.174 6.912 10.289 1.00 88.25 111 PHE A N 1
ATOM 790 C CA . PHE A 1 111 ? -0.310 7.777 11.459 1.00 88.25 111 PHE A CA 1
ATOM 791 C C . PHE A 1 111 ? -1.744 8.300 11.620 1.00 88.25 111 PHE A C 1
ATOM 793 O O . PHE A 1 111 ? -2.323 8.152 12.695 1.00 88.25 111 PHE A O 1
ATOM 800 N N . VAL A 1 112 ? -2.356 8.831 10.553 1.00 92.56 112 VAL A N 1
ATOM 801 C CA . VAL A 1 112 ? -3.756 9.302 10.573 1.00 92.56 112 VAL A CA 1
ATOM 802 C C . VAL A 1 112 ? -4.723 8.170 10.937 1.00 92.56 112 VAL A C 1
ATOM 804 O O . VAL A 1 112 ? -5.605 8.349 11.777 1.00 92.56 112 VAL A O 1
ATOM 807 N N . VAL A 1 113 ? -4.537 6.984 10.356 1.00 89.50 113 VAL A N 1
ATOM 808 C CA . VAL A 1 113 ? -5.339 5.792 10.664 1.00 89.50 113 VAL A CA 1
ATOM 809 C C . VAL A 1 113 ? -5.153 5.365 12.125 1.00 89.50 113 VAL A C 1
ATOM 811 O O . VAL A 1 113 ? -6.136 5.064 12.804 1.00 89.50 113 VAL A O 1
ATOM 814 N N . GLY A 1 114 ? -3.919 5.391 12.637 1.00 87.50 114 GLY A N 1
ATOM 815 C CA . GLY A 1 114 ? -3.613 5.115 14.041 1.00 87.50 114 GLY A CA 1
ATOM 816 C C . GLY A 1 114 ? -4.299 6.093 15.000 1.00 87.50 114 GLY A C 1
ATOM 817 O O . GLY A 1 114 ? -4.918 5.660 15.972 1.00 87.50 114 GLY A O 1
ATOM 818 N N . LEU A 1 115 ? -4.281 7.396 14.693 1.00 87.38 115 LEU A N 1
ATOM 819 C CA . LEU A 1 115 ? -5.035 8.403 15.450 1.00 87.38 115 LEU A CA 1
ATOM 820 C C . LEU A 1 115 ? -6.544 8.133 15.414 1.00 87.38 115 LEU A C 1
ATOM 822 O O . LEU A 1 115 ? -7.211 8.274 16.438 1.00 87.38 115 LEU A O 1
ATOM 826 N N . GLY A 1 116 ? -7.078 7.696 14.270 1.00 88.25 116 GLY A N 1
ATOM 827 C CA . GLY A 1 116 ? -8.480 7.292 14.141 1.00 88.25 116 GLY A CA 1
ATOM 828 C C . GLY A 1 116 ? -8.850 6.123 15.058 1.00 88.25 116 GLY A C 1
ATOM 829 O O . GLY A 1 116 ? -9.893 6.163 15.709 1.00 88.25 116 GLY A O 1
ATOM 830 N N . VAL A 1 117 ? -7.979 5.115 15.171 1.00 87.50 117 VAL A N 1
ATOM 831 C CA . VAL A 1 117 ? -8.159 3.978 16.094 1.00 87.50 117 VAL A CA 1
ATOM 832 C C . VAL A 1 117 ? -8.094 4.431 17.557 1.00 87.50 117 VAL A C 1
ATOM 834 O O . VAL A 1 117 ? -8.947 4.044 18.356 1.00 87.50 117 VAL A O 1
ATOM 837 N N . LEU A 1 118 ? -7.142 5.300 17.916 1.00 84.88 118 LEU A N 1
ATOM 838 C CA . LEU A 1 118 ? -7.058 5.870 19.268 1.00 84.88 118 LEU A CA 1
ATOM 839 C C . LEU A 1 118 ? -8.307 6.692 19.620 1.00 84.88 118 LEU A C 1
ATOM 841 O O . LEU A 1 118 ? -8.865 6.537 20.708 1.00 84.88 118 LEU A O 1
ATOM 845 N N . GLY A 1 119 ? -8.779 7.519 18.685 1.00 88.31 119 GLY A N 1
ATOM 846 C CA . GLY A 1 119 ? -10.008 8.296 18.830 1.00 88.31 119 GLY A CA 1
ATOM 847 C C . GLY A 1 119 ? -11.244 7.409 18.987 1.00 88.31 119 GLY A C 1
ATOM 848 O O . GLY A 1 119 ? -12.061 7.653 19.874 1.00 88.31 119 GLY A O 1
ATOM 849 N N . ALA A 1 120 ? -11.355 6.338 18.193 1.00 86.69 120 ALA A N 1
ATOM 850 C CA . ALA A 1 120 ? -12.422 5.348 18.333 1.00 86.69 120 ALA A CA 1
ATOM 851 C C . ALA A 1 120 ? -12.407 4.706 19.729 1.00 86.69 120 ALA A C 1
ATOM 853 O O . ALA A 1 120 ? -13.445 4.652 20.388 1.00 86.69 120 ALA A O 1
ATOM 854 N N . GLY A 1 121 ? -11.228 4.315 20.222 1.00 86.06 121 GLY A N 1
ATOM 855 C CA . GLY A 1 121 ? -11.061 3.791 21.577 1.00 86.06 121 GLY A CA 1
ATOM 856 C C . GLY A 1 121 ? -11.488 4.778 22.668 1.00 86.06 121 GLY A C 1
ATOM 857 O O . GLY A 1 121 ? -12.165 4.388 23.619 1.00 86.06 121 GLY A O 1
ATOM 858 N N . ALA A 1 122 ? -11.149 6.063 22.525 1.00 87.94 122 ALA A N 1
ATOM 859 C CA . ALA A 1 122 ? -11.574 7.101 23.463 1.00 87.94 122 ALA A CA 1
ATOM 860 C C . ALA A 1 122 ? -13.104 7.270 23.477 1.00 87.94 122 ALA A C 1
ATOM 862 O O . ALA A 1 122 ? -13.711 7.283 24.546 1.00 87.94 122 ALA A O 1
ATOM 863 N N . VAL A 1 123 ? -13.742 7.318 22.303 1.00 87.56 123 VAL A N 1
ATOM 864 C CA . VAL A 1 123 ? -15.206 7.436 22.180 1.00 87.56 123 VAL A CA 1
ATOM 865 C C . VAL A 1 123 ? -15.922 6.224 22.782 1.00 87.56 123 VAL A C 1
ATOM 867 O O . VAL A 1 123 ? -16.903 6.391 23.503 1.00 87.56 123 VAL A O 1
ATOM 870 N N . MET A 1 124 ? -15.414 5.010 22.550 1.00 86.00 124 MET A N 1
ATOM 871 C CA . MET A 1 124 ? -15.991 3.772 23.097 1.00 86.00 124 MET A CA 1
ATOM 872 C C . MET A 1 124 ? -15.987 3.736 24.628 1.00 86.00 124 MET A C 1
ATOM 874 O O . MET A 1 124 ? -16.886 3.141 25.219 1.00 86.00 124 MET A O 1
ATOM 878 N N . ARG A 1 125 ? -15.002 4.380 25.270 1.00 84.44 125 ARG A N 1
ATOM 879 C CA . ARG A 1 125 ? -14.926 4.499 26.737 1.00 84.44 125 ARG A CA 1
ATOM 880 C C . ARG A 1 125 ? -15.918 5.511 27.308 1.00 84.44 125 ARG A C 1
ATOM 882 O O . ARG A 1 125 ? -16.277 5.394 28.474 1.00 84.44 125 ARG A O 1
ATOM 889 N N . LEU A 1 126 ? -16.331 6.495 26.510 1.00 87.44 126 LEU A N 1
ATOM 890 C CA . LEU A 1 126 ? -17.211 7.585 26.938 1.00 87.44 126 LEU A CA 1
ATOM 891 C C . LEU A 1 126 ? -18.691 7.316 26.631 1.00 87.44 126 LEU A C 1
ATOM 893 O O . LEU A 1 126 ? -19.552 7.781 27.373 1.00 87.44 126 LEU A O 1
ATOM 897 N N . ASP A 1 127 ? -19.003 6.569 25.565 1.00 84.50 127 ASP A N 1
ATOM 898 C CA . ASP A 1 127 ? -20.383 6.281 25.160 1.00 84.50 127 ASP A CA 1
ATOM 899 C C . ASP A 1 127 ? -20.564 4.850 24.613 1.00 84.50 127 ASP A C 1
ATOM 901 O O . ASP A 1 127 ? -20.123 4.487 23.515 1.00 84.50 127 ASP A O 1
ATOM 905 N N . ALA A 1 128 ? -21.328 4.043 25.356 1.00 76.31 128 ALA A N 1
ATOM 906 C CA . ALA A 1 128 ? -21.684 2.675 24.984 1.00 76.31 128 ALA A CA 1
ATOM 907 C C . ALA A 1 128 ? -22.542 2.585 23.703 1.00 76.31 128 ALA A C 1
ATOM 909 O O . ALA A 1 128 ? -22.529 1.557 23.021 1.00 76.31 128 ALA A O 1
ATOM 910 N N . ARG A 1 129 ? -23.290 3.638 23.336 1.00 74.06 129 ARG A N 1
ATOM 911 C CA . ARG A 1 129 ? -24.091 3.672 22.098 1.00 74.06 129 ARG A CA 1
ATOM 912 C C . ARG A 1 129 ? -23.232 4.008 20.881 1.00 74.06 129 ARG A C 1
ATOM 914 O O . ARG A 1 129 ? -23.414 3.374 19.836 1.00 74.06 129 ARG A O 1
ATOM 921 N N . ALA A 1 130 ? -22.283 4.938 21.010 1.00 73.19 130 ALA A N 1
ATOM 922 C CA . ALA A 1 130 ? -21.294 5.230 19.971 1.00 73.19 130 ALA A CA 1
ATOM 923 C C . ALA A 1 130 ? -20.401 4.018 19.660 1.00 73.19 130 ALA A C 1
ATOM 925 O O . ALA A 1 130 ? -20.010 3.834 18.505 1.00 73.19 130 ALA A O 1
ATOM 926 N N . SER A 1 131 ? -20.176 3.139 20.645 1.00 75.56 131 SER A N 1
ATOM 927 C CA . SER A 1 131 ? -19.367 1.923 20.496 1.00 75.56 131 SER A CA 1
ATOM 928 C C . SER A 1 131 ? -19.761 1.060 19.293 1.00 75.56 131 SER A C 1
ATOM 930 O O . SER A 1 131 ? -18.900 0.662 18.511 1.00 75.56 131 SER A O 1
ATOM 932 N N . ARG A 1 132 ? -21.063 0.879 19.025 1.00 79.19 132 ARG A N 1
ATOM 933 C CA . ARG A 1 132 ? -21.520 0.105 17.853 1.00 79.19 132 ARG A CA 1
ATOM 934 C C . ARG A 1 132 ? -21.154 0.739 16.508 1.00 79.19 132 ARG A C 1
ATOM 936 O O . ARG A 1 132 ? -20.963 0.012 15.539 1.00 79.19 132 ARG A O 1
ATOM 943 N N . ARG A 1 133 ? -21.057 2.071 16.428 1.00 83.75 133 ARG A N 1
ATOM 944 C CA . ARG A 1 133 ? -20.757 2.789 15.173 1.00 83.75 133 ARG A CA 1
ATOM 945 C C . ARG A 1 133 ? -19.271 2.762 14.825 1.00 83.75 133 ARG A C 1
ATOM 947 O O . ARG A 1 133 ? -18.935 2.791 13.645 1.00 83.75 133 ARG A O 1
ATOM 954 N N . VAL A 1 134 ? -18.400 2.697 15.832 1.00 85.50 134 VAL A N 1
ATOM 955 C CA . VAL A 1 134 ? -16.936 2.717 15.660 1.00 85.50 134 VAL A CA 1
ATOM 956 C C . VAL A 1 134 ? -16.269 1.371 15.950 1.00 85.50 134 VAL A C 1
ATOM 958 O O . VAL A 1 134 ? -15.058 1.256 15.806 1.00 85.50 134 VAL A O 1
ATOM 961 N N . ALA A 1 135 ? -17.040 0.324 16.272 1.00 84.88 135 ALA A N 1
ATOM 962 C CA . ALA A 1 135 ? -16.535 -1.020 16.579 1.00 84.88 135 ALA A CA 1
ATOM 963 C C . ALA A 1 135 ? -15.650 -1.640 15.476 1.00 84.88 135 ALA A C 1
ATOM 965 O O . ALA A 1 135 ? -14.845 -2.533 15.735 1.00 84.88 135 ALA A O 1
ATOM 966 N N . TRP A 1 136 ? -15.770 -1.181 14.229 1.00 83.75 136 TRP A N 1
ATOM 967 C CA . TRP A 1 136 ? -14.911 -1.616 13.123 1.00 83.75 136 TRP A CA 1
ATOM 968 C C . TRP A 1 136 ? -13.481 -1.032 13.194 1.00 83.75 136 TRP A C 1
ATOM 970 O O . TRP A 1 136 ? -12.558 -1.621 12.626 1.00 83.75 136 TRP A O 1
ATOM 980 N N . LEU A 1 137 ? -13.282 0.061 13.943 1.00 84.31 137 LEU A N 1
ATOM 981 C CA . LEU A 1 137 ? -11.991 0.672 14.305 1.00 84.31 137 LEU A CA 1
ATOM 982 C C . LEU A 1 137 ? -11.561 0.370 15.748 1.00 84.31 137 LEU A C 1
ATOM 984 O O . LEU A 1 137 ? -10.632 1.000 16.246 1.00 84.31 137 LEU A O 1
ATOM 988 N N . ALA A 1 138 ? -12.226 -0.567 16.422 1.00 82.56 138 ALA A N 1
ATOM 989 C CA . ALA A 1 138 ? -11.929 -0.903 17.808 1.00 82.56 138 ALA A CA 1
ATOM 990 C C . ALA A 1 138 ? -10.430 -1.261 17.989 1.00 82.56 138 ALA A C 1
ATOM 992 O O . ALA A 1 138 ? -9.922 -2.081 17.211 1.00 82.56 138 ALA A O 1
ATOM 993 N N . PRO A 1 139 ? -9.713 -0.668 18.969 1.00 81.25 139 PRO A N 1
ATOM 994 C CA . PRO A 1 139 ? -8.272 -0.875 19.157 1.00 81.25 139 PRO A CA 1
ATOM 995 C C . PRO A 1 139 ? -7.849 -2.338 19.312 1.00 81.25 139 PRO A C 1
ATOM 997 O O . PRO A 1 139 ? -6.756 -2.713 18.890 1.00 81.25 139 PRO A O 1
ATOM 1000 N N . GLU A 1 140 ? -8.726 -3.185 19.852 1.00 83.25 140 GLU A N 1
ATOM 1001 C CA . GLU A 1 140 ? -8.497 -4.620 20.066 1.00 83.25 140 GLU A CA 1
ATOM 1002 C C . GLU A 1 140 ? -8.320 -5.384 18.746 1.00 83.25 140 GLU A C 1
ATOM 1004 O O . GLU A 1 140 ? -7.735 -6.465 18.712 1.00 83.25 140 GLU A O 1
ATOM 1009 N N . ARG A 1 141 ? -8.809 -4.815 17.637 1.00 80.06 141 ARG A N 1
ATOM 1010 C CA . ARG A 1 141 ? -8.652 -5.361 16.282 1.00 80.06 141 ARG A CA 1
ATOM 1011 C C . ARG A 1 141 ? -7.329 -4.955 15.626 1.00 80.06 141 ARG A C 1
ATOM 1013 O O . ARG A 1 141 ? -7.079 -5.361 14.489 1.00 80.06 141 ARG A O 1
ATOM 1020 N N . GLY A 1 142 ? -6.519 -4.142 16.306 1.00 83.19 142 GLY A N 1
ATOM 1021 C CA . GLY A 1 142 ? -5.290 -3.552 15.785 1.00 83.19 142 GLY A CA 1
ATOM 1022 C C . GLY A 1 142 ? -5.529 -2.398 14.805 1.00 83.19 142 GLY A C 1
ATOM 1023 O O . GLY A 1 142 ? -6.661 -2.044 14.458 1.00 83.19 142 GLY A O 1
ATOM 1024 N N . VAL A 1 143 ? -4.439 -1.803 14.324 1.00 87.75 143 VAL A N 1
ATOM 1025 C CA . VAL A 1 143 ? -4.470 -0.715 13.334 1.00 87.75 143 VAL A CA 1
ATOM 1026 C C . VAL A 1 143 ? -4.523 -1.305 11.915 1.00 87.75 143 VAL A C 1
ATOM 1028 O O . VAL A 1 143 ? -3.751 -2.217 11.626 1.00 87.75 143 VAL A O 1
ATOM 1031 N N . PRO A 1 144 ? -5.420 -0.838 11.021 1.00 90.69 144 PRO A N 1
ATOM 1032 C CA . PRO A 1 144 ? -5.520 -1.346 9.652 1.00 90.69 144 PRO A CA 1
ATOM 1033 C C . PRO A 1 144 ? -4.449 -0.703 8.757 1.00 90.69 144 PRO A C 1
ATOM 1035 O O . PRO A 1 144 ? -4.727 0.191 7.951 1.00 90.69 144 PRO A O 1
ATOM 1038 N N . TYR A 1 145 ? -3.191 -1.118 8.933 1.00 91.25 145 TYR A N 1
ATOM 1039 C CA . TYR A 1 145 ? -2.067 -0.611 8.138 1.00 91.25 145 TYR A CA 1
ATOM 1040 C C . TYR A 1 145 ? -2.156 -1.005 6.659 1.00 91.25 145 TYR A C 1
ATOM 1042 O O . TYR A 1 145 ? -1.577 -0.319 5.812 1.00 91.25 145 TYR A O 1
ATOM 1050 N N . GLY A 1 146 ? -2.934 -2.037 6.321 1.00 94.31 146 GLY A N 1
ATOM 1051 C CA . GLY A 1 146 ? -3.227 -2.417 4.945 1.00 94.31 146 GLY A CA 1
ATOM 1052 C C . GLY A 1 146 ? -3.893 -1.294 4.150 1.00 94.31 146 GLY A C 1
ATOM 1053 O O . GLY A 1 146 ? -3.623 -1.166 2.959 1.00 94.31 146 GLY A O 1
ATOM 1054 N N . VAL A 1 147 ? -4.676 -0.416 4.790 1.00 95.88 147 VAL A N 1
ATOM 1055 C CA . VAL A 1 147 ? -5.237 0.791 4.147 1.00 95.88 147 VAL A CA 1
ATOM 1056 C C . VAL A 1 147 ? -4.142 1.794 3.778 1.00 95.88 147 VAL A C 1
ATOM 1058 O O . VAL A 1 147 ? -4.140 2.337 2.669 1.00 95.88 147 VAL A O 1
ATOM 1061 N N . ALA A 1 148 ? -3.190 2.029 4.684 1.00 96.06 148 ALA A N 1
ATOM 1062 C CA . ALA A 1 148 ? -2.071 2.934 4.435 1.00 96.06 148 ALA A CA 1
ATOM 1063 C C . ALA A 1 148 ? -1.171 2.408 3.311 1.00 96.06 148 ALA A C 1
ATOM 1065 O O . ALA A 1 148 ? -0.849 3.140 2.374 1.00 96.06 148 ALA A O 1
ATOM 1066 N N . LEU A 1 149 ? -0.846 1.113 3.355 1.00 97.44 149 LEU A N 1
ATOM 1067 C CA . LEU A 1 149 ? -0.086 0.436 2.309 1.00 97.44 149 LEU A CA 1
ATOM 1068 C C . LEU A 1 149 ? -0.824 0.423 0.970 1.00 97.44 149 LEU A C 1
ATOM 1070 O O . LEU A 1 149 ? -0.210 0.706 -0.053 1.00 97.44 149 LEU A O 1
ATOM 1074 N N . ALA A 1 150 ? -2.132 0.157 0.958 1.00 97.69 150 ALA A N 1
ATOM 1075 C CA . ALA A 1 150 ? -2.928 0.187 -0.266 1.00 97.69 150 ALA A CA 1
ATOM 1076 C C . ALA A 1 150 ? -2.942 1.582 -0.912 1.00 97.69 150 ALA A C 1
ATOM 1078 O O . ALA A 1 150 ? -2.850 1.702 -2.132 1.00 97.69 150 ALA A O 1
ATOM 1079 N N . SER A 1 151 ? -2.992 2.635 -0.093 1.00 96.38 151 SER A N 1
ATOM 1080 C CA . SER A 1 151 ? -2.944 4.024 -0.561 1.00 96.38 151 SER A CA 1
ATOM 1081 C C . SER A 1 151 ? -1.568 4.384 -1.133 1.00 96.38 151 SER A C 1
ATOM 1083 O O . SER A 1 151 ? -1.480 4.975 -2.209 1.00 96.38 151 SER A O 1
ATOM 1085 N N . GLY A 1 152 ? -0.487 3.967 -0.462 1.00 95.50 152 GLY A N 1
ATOM 1086 C CA . GLY A 1 152 ? 0.876 4.087 -0.988 1.00 95.50 152 GLY A CA 1
ATOM 1087 C C . GLY A 1 152 ? 1.084 3.301 -2.284 1.00 95.50 152 GLY A C 1
ATOM 1088 O O . GLY A 1 152 ? 1.709 3.802 -3.214 1.00 95.50 152 GLY A O 1
ATOM 1089 N N . GLY A 1 153 ? 0.499 2.106 -2.380 1.00 96.56 153 GLY A N 1
ATOM 1090 C CA . GLY A 1 153 ? 0.475 1.296 -3.596 1.00 96.56 153 GLY A CA 1
ATOM 1091 C C . GLY A 1 153 ? -0.249 1.984 -4.744 1.00 96.56 153 GLY A C 1
ATOM 1092 O O . GLY A 1 153 ? 0.264 1.998 -5.856 1.00 96.56 153 GLY A O 1
ATOM 1093 N N . ALA A 1 154 ? -1.396 2.613 -4.481 1.00 95.62 154 ALA A N 1
ATOM 1094 C CA . ALA A 1 154 ? -2.118 3.363 -5.503 1.00 95.62 154 ALA A CA 1
ATOM 1095 C C . ALA A 1 154 ? -1.276 4.545 -6.004 1.00 95.62 154 ALA A C 1
ATOM 1097 O O . ALA A 1 154 ? -1.167 4.750 -7.209 1.00 95.62 154 ALA A O 1
ATOM 1098 N N . ALA A 1 155 ? -0.602 5.264 -5.101 1.00 92.94 155 ALA A N 1
ATOM 1099 C CA . ALA A 1 155 ? 0.341 6.304 -5.501 1.00 92.94 155 ALA A CA 1
ATOM 1100 C C . ALA A 1 155 ? 1.491 5.737 -6.349 1.00 92.94 155 ALA A C 1
ATOM 1102 O O . ALA A 1 155 ? 1.815 6.319 -7.375 1.00 92.94 155 ALA A O 1
ATOM 1103 N N . ALA A 1 156 ? 2.062 4.589 -5.973 1.00 93.50 156 ALA A N 1
ATOM 1104 C CA . ALA A 1 156 ? 3.133 3.936 -6.726 1.00 93.50 156 ALA A CA 1
ATOM 1105 C C . ALA A 1 156 ? 2.704 3.498 -8.139 1.00 93.50 156 ALA A C 1
ATOM 1107 O O . ALA A 1 156 ? 3.483 3.640 -9.074 1.00 93.50 156 ALA A O 1
ATOM 1108 N N . VAL A 1 157 ? 1.471 3.004 -8.301 1.00 93.12 157 VAL A N 1
ATOM 1109 C CA . VAL A 1 157 ? 0.904 2.589 -9.599 1.00 93.12 157 VAL A CA 1
ATOM 1110 C C . VAL A 1 157 ? 0.759 3.772 -10.562 1.00 93.12 157 VAL A C 1
ATOM 1112 O O . VAL A 1 157 ? 0.974 3.618 -11.762 1.00 93.12 157 VAL A O 1
ATOM 1115 N N . TRP A 1 158 ? 0.389 4.946 -10.045 1.00 89.88 158 TRP A N 1
ATOM 1116 C CA . TRP A 1 158 ? 0.065 6.124 -10.858 1.00 89.88 158 TRP A CA 1
ATOM 1117 C C . TRP A 1 158 ? 1.158 7.193 -10.883 1.00 89.88 158 TRP A C 1
ATOM 1119 O O . TRP A 1 158 ? 0.980 8.216 -11.543 1.00 89.88 158 TRP A O 1
ATOM 1129 N N . TRP A 1 159 ? 2.273 6.999 -10.172 1.00 83.62 159 TRP A N 1
ATOM 1130 C CA . TRP A 1 159 ? 3.316 8.016 -10.109 1.00 83.62 159 TRP A CA 1
ATOM 1131 C C . TRP A 1 159 ? 3.944 8.220 -11.499 1.00 83.62 159 TRP A C 1
ATOM 1133 O O . TRP A 1 159 ? 4.510 7.274 -12.053 1.00 83.62 159 TRP A O 1
ATOM 1143 N N . PRO A 1 160 ? 3.892 9.436 -12.076 1.00 57.84 160 PRO A N 1
ATOM 1144 C CA . PRO A 1 160 ? 4.523 9.704 -13.361 1.00 57.84 160 PRO A CA 1
ATOM 1145 C C . PRO A 1 160 ? 6.039 9.607 -13.209 1.00 57.84 160 PRO A C 1
ATOM 1147 O O . PRO A 1 160 ? 6.615 10.281 -12.351 1.00 57.84 160 PRO A O 1
ATOM 1150 N N . VAL A 1 161 ? 6.703 8.836 -14.072 1.00 52.81 161 VAL A N 1
ATOM 1151 C CA . VAL A 1 161 ? 8.173 8.684 -14.082 1.00 52.81 161 VAL A CA 1
ATOM 1152 C C . VAL A 1 161 ? 8.888 10.054 -14.190 1.00 52.81 161 VAL A C 1
ATOM 1154 O O . VAL A 1 161 ? 10.024 10.217 -13.744 1.00 52.81 161 VAL A O 1
ATOM 1157 N N . ASP A 1 162 ? 8.179 11.080 -14.667 1.00 43.81 162 ASP A N 1
ATOM 1158 C CA . ASP A 1 162 ? 8.683 12.420 -14.984 1.00 43.81 162 ASP A CA 1
ATOM 1159 C C . ASP A 1 162 ? 8.545 13.428 -13.821 1.00 43.81 162 ASP A C 1
ATOM 1161 O O . ASP A 1 162 ? 9.208 14.474 -13.809 1.00 43.81 162 ASP A O 1
ATOM 1165 N N . ALA A 1 163 ? 7.736 13.115 -12.798 1.00 43.94 163 ALA A N 1
ATOM 1166 C CA . ALA A 1 163 ? 7.455 14.015 -11.668 1.00 43.94 163 ALA A CA 1
ATOM 1167 C C . ALA A 1 163 ? 8.693 14.290 -10.786 1.00 43.94 163 ALA A C 1
ATOM 1169 O O . ALA A 1 163 ? 8.743 15.270 -10.035 1.00 43.94 163 ALA A O 1
ATOM 1170 N N . MET A 1 164 ? 9.735 13.459 -10.913 1.00 44.75 164 MET A N 1
ATOM 1171 C CA . MET A 1 164 ? 11.006 13.608 -10.201 1.00 44.75 164 MET A CA 1
ATOM 1172 C C . MET A 1 164 ? 11.775 14.875 -10.614 1.00 44.75 164 MET A C 1
ATOM 1174 O O . MET A 1 164 ? 12.548 15.411 -9.820 1.00 44.75 164 MET A O 1
ATOM 1178 N N . SER A 1 165 ? 11.549 15.397 -11.825 1.00 42.94 165 SER A N 1
ATOM 1179 C CA . SER A 1 165 ? 12.143 16.666 -12.278 1.00 42.94 165 SER A CA 1
ATOM 1180 C C . SER A 1 165 ? 11.588 17.867 -11.493 1.00 42.94 165 SER A C 1
ATOM 1182 O O . SER A 1 165 ? 12.348 18.723 -11.032 1.00 42.94 165 SER A O 1
ATOM 1184 N N . SER A 1 166 ? 10.278 17.882 -11.231 1.00 40.16 166 SER A N 1
ATOM 1185 C CA . SER A 1 166 ? 9.599 18.919 -10.446 1.00 40.16 166 SER A CA 1
ATOM 1186 C C . SER A 1 166 ? 9.862 18.770 -8.945 1.00 40.16 166 SER A C 1
ATOM 1188 O O . SER A 1 166 ? 10.095 19.765 -8.259 1.00 40.16 166 SER A O 1
ATOM 1190 N N . ALA A 1 167 ? 9.919 17.536 -8.435 1.00 45.72 167 ALA A N 1
ATOM 1191 C CA . ALA A 1 167 ? 10.264 17.262 -7.041 1.00 45.72 167 ALA A CA 1
ATOM 1192 C C . ALA A 1 167 ? 11.718 17.642 -6.715 1.00 45.72 167 ALA A C 1
ATOM 1194 O O . ALA A 1 167 ? 11.958 18.235 -5.669 1.00 45.72 167 ALA A O 1
ATOM 1195 N N . ARG A 1 168 ? 12.684 17.411 -7.620 1.00 51.56 168 ARG A N 1
ATOM 1196 C CA . ARG A 1 168 ? 14.069 17.910 -7.473 1.00 51.56 168 ARG A CA 1
ATOM 1197 C C . ARG A 1 168 ? 14.135 19.437 -7.462 1.00 51.56 168 ARG A C 1
ATOM 1199 O O . ARG A 1 168 ? 14.946 19.991 -6.730 1.00 51.56 168 ARG A O 1
ATOM 1206 N N . ALA A 1 169 ? 13.262 20.121 -8.202 1.00 47.34 169 ALA A N 1
ATOM 1207 C CA . ALA A 1 169 ? 13.164 21.581 -8.172 1.00 47.34 169 ALA A CA 1
ATOM 1208 C C . ALA A 1 169 ? 12.525 22.121 -6.877 1.00 47.34 169 ALA A C 1
ATOM 1210 O O . ALA A 1 169 ? 12.843 23.235 -6.465 1.00 47.34 169 ALA A O 1
ATOM 1211 N N . VAL A 1 170 ? 11.641 21.356 -6.228 1.00 54.12 170 VAL A N 1
ATOM 1212 C CA . VAL A 1 170 ? 11.042 21.709 -4.928 1.00 54.12 170 VAL A CA 1
ATOM 1213 C C . VAL A 1 170 ? 11.983 21.350 -3.779 1.00 54.12 170 VAL A C 1
ATOM 1215 O O . VAL A 1 170 ? 12.257 22.198 -2.942 1.00 54.12 170 VAL A O 1
ATOM 1218 N N . ILE A 1 171 ? 12.560 20.148 -3.775 1.00 52.75 171 ILE A N 1
ATOM 1219 C CA . ILE A 1 171 ? 13.566 19.705 -2.800 1.00 52.75 171 ILE A CA 1
ATOM 1220 C C . ILE A 1 171 ? 14.828 20.562 -2.909 1.00 52.75 171 ILE A C 1
ATOM 1222 O O . ILE A 1 171 ? 15.378 20.949 -1.890 1.00 52.75 171 ILE A O 1
ATOM 1226 N N . GLY A 1 172 ? 15.243 20.949 -4.118 1.00 48.53 172 GLY A N 1
ATOM 1227 C CA . GLY A 1 172 ? 16.321 21.916 -4.329 1.00 48.53 172 GLY A CA 1
ATOM 1228 C C . GLY A 1 172 ? 16.000 23.293 -3.743 1.00 48.53 172 GLY A C 1
ATOM 1229 O O . GLY A 1 172 ? 16.869 23.902 -3.132 1.00 48.53 172 GLY A O 1
ATOM 1230 N N . ARG A 1 173 ? 14.747 23.761 -3.834 1.00 52.06 173 ARG A N 1
ATOM 1231 C CA . ARG A 1 173 ? 14.301 25.010 -3.186 1.00 52.06 173 ARG A CA 1
ATOM 1232 C C . ARG A 1 173 ? 14.193 24.889 -1.665 1.00 52.06 173 ARG A C 1
ATOM 1234 O O . ARG A 1 173 ? 14.528 25.839 -0.972 1.00 52.06 173 ARG A O 1
ATOM 1241 N N . VAL A 1 174 ? 13.775 23.736 -1.145 1.00 50.06 174 VAL A N 1
ATOM 1242 C CA . VAL A 1 174 ? 13.678 23.462 0.299 1.00 50.06 174 VAL A CA 1
ATOM 1243 C C . VAL A 1 174 ? 15.066 23.294 0.924 1.00 50.06 174 VAL A C 1
ATOM 1245 O O . VAL A 1 174 ? 15.316 23.853 1.984 1.00 50.06 174 VAL A O 1
ATOM 1248 N N . LEU A 1 175 ? 15.994 22.614 0.244 1.00 49.97 175 LEU A N 1
ATOM 1249 C CA . LEU A 1 175 ? 17.388 22.469 0.676 1.00 49.97 175 LEU A CA 1
ATOM 1250 C C . LEU A 1 175 ? 18.164 23.790 0.580 1.00 49.97 175 LEU A C 1
ATOM 1252 O O . LEU A 1 175 ? 18.963 24.077 1.465 1.00 49.97 175 LEU A O 1
ATOM 1256 N N . MET A 1 176 ? 17.889 24.625 -0.432 1.00 50.00 176 MET A N 1
ATOM 1257 C CA . MET A 1 176 ? 18.420 25.998 -0.515 1.00 50.00 176 MET A CA 1
ATOM 1258 C C . MET A 1 176 ? 17.794 26.940 0.526 1.00 50.00 176 MET A C 1
ATOM 1260 O O . MET A 1 176 ? 18.424 27.918 0.915 1.00 50.00 176 MET A O 1
ATOM 1264 N N . ALA A 1 177 ? 16.579 26.650 1.003 1.00 48.94 177 ALA A N 1
ATOM 1265 C CA . ALA A 1 177 ? 15.932 27.394 2.086 1.00 48.94 177 ALA A CA 1
ATOM 1266 C C . ALA A 1 177 ? 16.444 26.998 3.486 1.00 48.94 177 ALA A C 1
ATOM 1268 O O . ALA A 1 177 ? 16.219 27.729 4.450 1.00 48.94 177 ALA A O 1
ATOM 1269 N N . THR A 1 178 ? 17.168 25.883 3.614 1.00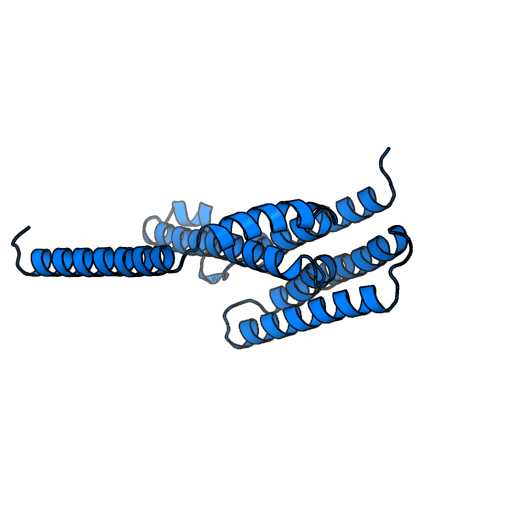 51.53 178 THR A N 1
ATOM 1270 C CA . THR A 1 178 ? 17.911 25.512 4.828 1.00 51.53 178 THR A CA 1
ATOM 1271 C C . THR A 1 178 ? 19.343 26.038 4.781 1.00 51.53 178 THR A C 1
ATOM 1273 O O . THR A 1 178 ? 20.306 25.279 4.699 1.00 51.53 178 THR A O 1
ATOM 1276 N N . ASP A 1 179 ? 19.486 27.360 4.895 1.00 54.88 179 ASP A N 1
ATOM 1277 C CA . ASP A 1 179 ? 20.690 27.935 5.496 1.00 54.88 179 ASP A CA 1
ATOM 1278 C C . ASP A 1 179 ? 20.763 27.478 6.969 1.00 54.88 179 ASP A C 1
ATOM 1280 O O . ASP A 1 179 ? 19.752 27.400 7.674 1.00 54.88 179 ASP A O 1
ATOM 1284 N N . SER A 1 180 ? 21.975 27.176 7.428 1.00 50.84 180 SER A N 1
ATOM 1285 C CA . SER A 1 180 ? 22.373 26.757 8.782 1.00 50.84 180 SER A CA 1
ATOM 1286 C C . SER A 1 180 ? 21.698 27.531 9.931 1.00 50.84 180 SER A C 1
ATOM 1288 O O . SER A 1 180 ? 21.464 26.984 11.011 1.00 50.84 180 SER A O 1
ATOM 1290 N N . ARG A 1 181 ? 21.303 28.785 9.686 1.00 56.31 181 ARG A N 1
ATOM 1291 C CA . ARG A 1 181 ? 20.577 29.645 10.634 1.00 56.31 181 ARG A CA 1
ATOM 1292 C C . ARG A 1 181 ? 19.114 29.228 10.843 1.00 56.31 181 ARG A C 1
ATOM 1294 O O . ARG A 1 181 ? 18.597 29.383 11.946 1.00 56.31 181 ARG A O 1
ATOM 1301 N N . GLY A 1 182 ? 18.456 28.668 9.825 1.00 49.97 182 GLY A N 1
ATOM 1302 C CA . GLY A 1 182 ? 17.054 28.234 9.880 1.00 49.97 182 GLY A CA 1
ATOM 1303 C C . GLY A 1 182 ? 16.847 26.969 10.714 1.00 49.97 182 GLY A C 1
ATOM 1304 O O . GLY A 1 182 ? 15.892 26.882 11.485 1.00 49.97 182 GLY A O 1
ATOM 1305 N N . 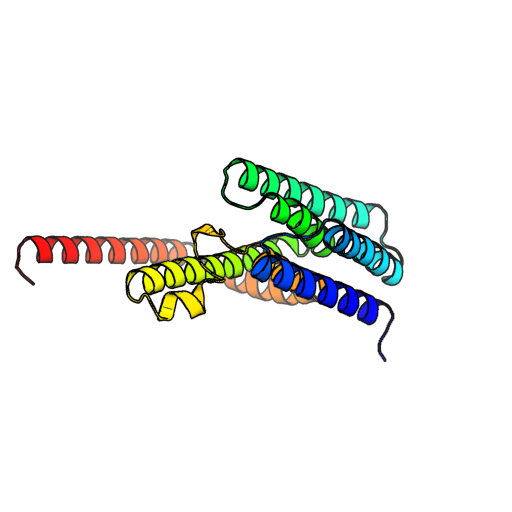PHE A 1 183 ? 17.789 26.024 10.639 1.00 47.12 183 PHE A N 1
ATOM 1306 C CA . PHE A 1 183 ? 17.779 24.821 11.477 1.00 47.12 183 PHE A CA 1
ATOM 1307 C C . PHE A 1 183 ? 17.974 25.165 12.963 1.00 47.12 183 PHE A C 1
ATOM 1309 O O . PHE A 1 183 ? 17.246 24.657 13.817 1.00 47.12 183 PHE A O 1
ATOM 1316 N N . LEU A 1 184 ? 18.880 26.101 13.271 1.00 50.94 184 LEU A N 1
ATOM 1317 C CA . LEU A 1 184 ? 19.078 26.606 14.634 1.00 50.94 184 LEU A CA 1
ATOM 1318 C C . LEU A 1 184 ? 17.855 27.390 15.139 1.00 50.94 184 LEU A C 1
ATOM 1320 O O . LEU A 1 184 ? 17.454 27.215 16.287 1.00 50.94 184 LEU A O 1
ATOM 1324 N N . ALA A 1 185 ? 17.204 28.192 14.291 1.00 53.44 185 ALA A N 1
ATOM 1325 C CA . ALA A 1 185 ? 15.978 28.908 14.655 1.00 53.44 185 ALA A CA 1
ATOM 1326 C C . ALA A 1 185 ? 14.797 27.959 14.940 1.00 53.44 185 ALA A C 1
ATOM 1328 O O . ALA A 1 185 ? 14.056 28.178 15.900 1.00 53.44 185 ALA A O 1
ATOM 1329 N N . PHE A 1 186 ? 14.649 26.879 14.164 1.00 49.75 186 PHE A N 1
ATOM 1330 C CA . PHE A 1 186 ? 13.643 25.841 14.411 1.00 49.75 186 PHE A CA 1
ATOM 1331 C C . PHE A 1 186 ? 13.935 25.057 15.699 1.00 49.75 186 PHE A C 1
ATOM 1333 O O . PHE A 1 186 ? 13.040 24.896 16.530 1.00 49.75 186 PHE A O 1
ATOM 1340 N N . ALA A 1 187 ? 15.193 24.656 15.924 1.00 46.81 187 ALA A N 1
ATOM 1341 C CA . ALA A 1 187 ? 15.614 23.997 17.162 1.00 46.81 187 ALA A CA 1
ATOM 1342 C C . ALA A 1 187 ? 15.367 24.886 18.398 1.00 46.81 187 ALA A C 1
ATOM 1344 O O . ALA A 1 187 ? 14.793 24.428 19.388 1.00 46.81 187 ALA A O 1
ATOM 1345 N N . HIS A 1 188 ? 15.689 26.182 18.317 1.00 49.56 188 HIS A N 1
ATOM 1346 C CA . HIS A 1 188 ? 15.394 27.147 19.380 1.00 49.56 188 HIS A CA 1
ATOM 1347 C C . HIS A 1 188 ? 13.888 27.403 19.564 1.00 49.56 188 HIS A C 1
ATOM 1349 O O . HIS A 1 188 ? 13.449 27.636 20.691 1.00 49.56 188 HIS A O 1
ATOM 1355 N N . GLY A 1 189 ? 13.085 27.340 18.497 1.00 48.81 189 GLY A N 1
ATOM 1356 C CA . GLY A 1 189 ? 11.626 27.464 18.561 1.00 48.81 189 GLY A CA 1
ATOM 1357 C C . GLY A 1 189 ? 10.969 26.302 19.308 1.00 48.81 189 GLY A C 1
ATOM 1358 O O . GLY A 1 189 ? 10.172 26.524 20.220 1.00 48.81 189 GLY A O 1
ATOM 1359 N N . VAL A 1 190 ? 11.372 25.067 18.997 1.00 46.44 190 VAL A N 1
ATOM 1360 C CA . VAL A 1 190 ? 10.899 23.855 19.691 1.00 46.44 190 VAL A CA 1
ATOM 1361 C C . VAL A 1 190 ? 11.301 23.878 21.170 1.00 46.44 190 VAL A C 1
ATOM 1363 O O . VAL A 1 190 ? 10.492 23.561 22.043 1.00 46.44 190 VAL A O 1
ATOM 1366 N N . GLN A 1 191 ? 12.515 24.345 21.473 1.00 43.81 191 GLN A N 1
ATOM 1367 C CA . GLN A 1 191 ? 13.009 24.450 22.846 1.00 43.81 191 GLN A CA 1
ATOM 1368 C C . GLN A 1 191 ? 12.253 25.515 23.669 1.00 43.81 191 GLN A C 1
ATOM 1370 O O . GLN A 1 191 ? 11.956 25.282 24.840 1.00 43.81 191 GLN A O 1
ATOM 1375 N N . ARG A 1 192 ? 11.858 26.653 23.070 1.00 48.16 192 ARG A N 1
ATOM 1376 C CA . ARG A 1 192 ? 11.037 27.678 23.752 1.00 48.16 192 ARG A CA 1
ATOM 1377 C C . ARG A 1 192 ? 9.623 27.194 24.064 1.00 48.16 192 ARG A C 1
ATOM 1379 O O . ARG A 1 192 ? 9.115 27.495 25.142 1.00 48.16 192 ARG A O 1
ATOM 1386 N N . ILE A 1 193 ? 9.012 26.424 23.163 1.00 50.47 193 ILE A N 1
ATOM 1387 C CA . ILE A 1 193 ? 7.666 25.865 23.366 1.00 50.47 193 ILE A CA 1
ATOM 1388 C C . ILE A 1 193 ? 7.686 24.825 24.494 1.00 50.47 193 ILE A C 1
ATOM 1390 O O . ILE A 1 193 ? 6.824 24.861 25.372 1.00 50.47 193 ILE A O 1
ATOM 1394 N N . ALA A 1 194 ? 8.708 23.964 24.536 1.00 43.81 194 ALA A N 1
ATOM 1395 C CA . ALA A 1 194 ? 8.880 22.991 25.616 1.00 43.81 194 ALA A CA 1
ATOM 1396 C C . ALA A 1 194 ? 9.073 23.667 26.990 1.00 43.81 194 ALA A C 1
ATOM 1398 O O . ALA A 1 194 ? 8.469 23.253 27.979 1.00 43.81 194 ALA A O 1
ATOM 1399 N N . VAL A 1 195 ? 9.850 24.756 27.049 1.00 51.66 195 VAL A N 1
ATOM 1400 C CA . VAL A 1 195 ? 10.081 25.521 28.288 1.00 51.66 195 VAL A CA 1
ATOM 1401 C C . VAL A 1 195 ? 8.830 26.291 28.731 1.00 51.66 195 VAL A C 1
ATOM 1403 O O . VAL A 1 195 ? 8.515 26.302 29.920 1.00 51.66 195 VAL A O 1
ATOM 1406 N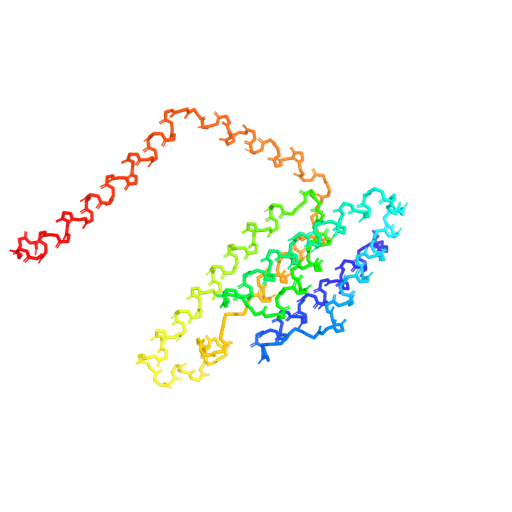 N . GLN A 1 196 ? 8.063 26.879 27.804 1.00 48.56 196 GLN A N 1
ATOM 1407 C CA . GLN A 1 196 ? 6.802 27.555 28.140 1.00 48.56 196 GLN A CA 1
ATOM 1408 C C . GLN A 1 196 ? 5.739 26.580 28.654 1.00 48.56 196 GLN A C 1
ATOM 1410 O O . GLN A 1 196 ? 5.026 26.897 29.606 1.00 48.56 196 GLN A O 1
ATOM 1415 N N . GLN A 1 197 ? 5.655 25.376 28.085 1.00 47.94 197 GLN A N 1
ATOM 1416 C CA . GLN A 1 197 ? 4.724 24.355 28.566 1.00 47.94 197 GLN A CA 1
ATOM 1417 C C . GLN A 1 197 ? 5.122 23.800 29.940 1.00 47.94 197 GLN A C 1
ATOM 1419 O O . GLN A 1 197 ? 4.244 23.583 30.777 1.00 47.94 197 GLN A O 1
ATOM 1424 N N . ALA A 1 198 ? 6.423 23.661 30.219 1.00 44.94 198 ALA A N 1
ATOM 1425 C CA . ALA A 1 198 ? 6.917 23.288 31.545 1.00 44.94 198 ALA A CA 1
ATOM 1426 C C . ALA A 1 198 ? 6.623 24.375 32.600 1.00 44.94 198 ALA A C 1
ATOM 1428 O O . ALA A 1 198 ? 6.121 24.062 33.680 1.00 44.94 198 ALA A O 1
ATOM 1429 N N . ALA A 1 199 ? 6.832 25.655 32.267 1.00 47.66 199 ALA A N 1
ATOM 1430 C CA . ALA A 1 199 ? 6.504 26.785 33.142 1.00 47.66 199 ALA A CA 1
ATOM 1431 C C . ALA A 1 199 ? 4.992 26.902 33.423 1.00 47.66 199 ALA A C 1
ATOM 1433 O O . ALA A 1 199 ? 4.590 27.097 34.570 1.00 47.66 199 ALA A O 1
ATOM 1434 N N . LEU A 1 200 ? 4.140 26.701 32.410 1.00 50.91 200 LEU A N 1
ATOM 1435 C CA . LEU A 1 200 ? 2.676 26.704 32.563 1.00 50.91 200 LEU A CA 1
ATOM 1436 C C . LEU A 1 200 ? 2.149 25.478 33.328 1.00 50.91 200 LEU A C 1
ATOM 1438 O O . LEU A 1 200 ? 1.073 25.531 33.926 1.00 50.91 200 LEU A O 1
ATOM 1442 N N . SER A 1 201 ? 2.870 24.355 33.305 1.00 42.84 201 SER A N 1
ATOM 1443 C CA . SER A 1 201 ? 2.556 23.180 34.129 1.00 42.84 201 SER A CA 1
ATOM 1444 C C . SER A 1 201 ? 2.947 23.399 35.595 1.00 42.84 201 SER A C 1
ATOM 1446 O O . SER A 1 201 ? 2.198 23.018 36.492 1.00 42.84 201 SER A O 1
ATOM 1448 N N . PHE A 1 202 ? 4.081 24.060 35.842 1.00 46.00 202 PHE A N 1
ATOM 1449 C CA . PHE A 1 202 ? 4.577 24.372 37.184 1.00 46.00 202 PHE A CA 1
ATOM 1450 C C . PHE A 1 202 ? 3.748 25.466 37.880 1.00 46.00 202 PHE A C 1
ATOM 1452 O O . PHE A 1 202 ? 3.357 25.299 39.033 1.00 46.00 202 PHE A O 1
ATOM 1459 N N . ALA A 1 203 ? 3.372 26.533 37.163 1.00 48.75 203 ALA A N 1
ATOM 1460 C CA . ALA A 1 203 ? 2.494 27.589 37.685 1.00 48.75 203 ALA A CA 1
ATOM 1461 C C . ALA A 1 203 ? 1.104 27.057 38.088 1.00 48.75 203 ALA A C 1
ATOM 1463 O O . ALA A 1 203 ? 0.552 27.472 39.107 1.00 48.75 203 ALA A O 1
ATOM 1464 N N . ARG A 1 204 ? 0.579 26.069 37.344 1.00 50.25 204 ARG A N 1
ATOM 1465 C CA . ARG A 1 204 ? -0.672 25.368 37.683 1.00 50.25 204 ARG A CA 1
ATOM 1466 C C . ARG A 1 204 ? -0.555 24.459 38.907 1.00 50.25 204 ARG A C 1
ATOM 1468 O O . ARG A 1 204 ? -1.543 24.286 39.606 1.00 50.25 204 ARG A O 1
ATOM 1475 N N . HIS A 1 205 ? 0.618 23.891 39.191 1.00 48.16 205 HIS A N 1
ATOM 1476 C CA . HIS A 1 205 ? 0.845 23.114 40.419 1.00 48.16 205 HIS A CA 1
ATOM 1477 C C . HIS A 1 205 ? 1.028 23.994 41.666 1.00 48.16 205 HIS A C 1
ATOM 1479 O O . HIS A 1 205 ? 0.775 23.528 42.771 1.00 48.16 205 HIS A O 1
ATOM 1485 N N . LEU A 1 206 ? 1.416 25.262 41.495 1.00 58.19 206 LEU A N 1
ATOM 1486 C CA . LEU A 1 206 ? 1.550 26.238 42.583 1.00 58.19 206 LEU A CA 1
ATOM 1487 C C . LEU A 1 206 ? 0.284 27.081 42.828 1.00 58.19 206 LEU A C 1
ATOM 1489 O O . LEU A 1 206 ? 0.273 27.894 43.746 1.00 58.19 206 LEU A O 1
ATOM 1493 N N . GLY A 1 207 ? -0.772 26.900 42.027 1.00 51.91 207 GLY A N 1
ATOM 1494 C CA . GLY A 1 207 ? -2.034 27.638 42.167 1.00 51.91 207 GLY A CA 1
ATOM 1495 C C . GLY A 1 207 ? -1.947 29.128 41.810 1.00 51.91 207 GLY A C 1
ATOM 1496 O O . GLY A 1 207 ? -2.752 29.913 42.296 1.00 51.91 207 GLY A O 1
ATOM 1497 N N . LEU A 1 208 ? -0.968 29.527 40.991 1.00 61.38 208 LEU A N 1
ATOM 1498 C CA . LEU A 1 208 ? -0.699 30.929 40.631 1.00 61.38 208 LEU A CA 1
ATOM 1499 C C . LEU A 1 208 ? -1.220 31.318 39.234 1.00 61.38 208 LEU A C 1
ATOM 1501 O O . LEU A 1 208 ? -0.749 32.301 38.661 1.00 61.38 208 LEU A O 1
ATOM 1505 N N . ALA A 1 209 ? -2.140 30.538 38.665 1.00 54.28 209 ALA A N 1
ATOM 1506 C CA . ALA A 1 209 ? -2.701 30.754 37.330 1.00 54.28 209 ALA A CA 1
ATOM 1507 C C . ALA A 1 209 ? -4.226 30.663 37.345 1.00 54.28 209 ALA A C 1
ATOM 1509 O O . ALA A 1 209 ? -4.738 29.720 37.991 1.00 54.28 209 ALA A O 1
#

Sequence (209 aa):
MVNMLDWVNLAASGVLVALAVSDLRVRRLPNAMVATLAVLYGLHAFAAGGANAHTLSAHAAMAVAAGVLAALLARLGWIAGGDVKLAAAVFLWAGPTHAMPVWVLVSFIGFVVGLGVLGAGAVMRLDARASRRVAWLAPERGVPYGVALASGGAAAVWWPVDAMSSARAVIGRVLMATDSRGFLAFAHGVQRIAVQQAALSFARHLGLA